Protein AF-0000000083447898 (afdb_homodimer)

Foldseek 3Di:
DPCVVVVVVVVLLVVLLVLLLCLLVVLLVLLLCCLPPQLVVLLVDPQLSSLVSVVVSVVVNCVSQQVSLQSNLVSLVVNLVPDDCVDLLNVLSPLLNPLSNVLVVLCVPVVVVLVVVSVVSNVVLVVVVVVPDPSVVVCPPDQGSSRSSNVNSVSSVVSSVSSVSSSVSSVVSVVVVVVVVVVVVVPD/DPVVVVVVPVVLLVVLLVLLLCLLVVLLVLLLCCLPPQLVVLLVDPQLSSLVSVVVSVVVNCVSQQVSLQSNLVSLVVNLVPDDCVDLLNVLSPLLNPLSNCLVVLCVPVVVVLVVVSVVSNVVSVVVVVPPDDSVVVCPPDQGSSRSSNVNSVSSVVSSVSSVSSSVSSVVSVVVVVVVVVVVVVPD

InterPro domains:
  IPR013901 Anthrone oxygenase [PF08592] (54-169)

pLDDT: mean 87.22, std 19.46, range [29.67, 98.75]

Radius of gyration: 24.17 Å; Cα contacts (8 Å, |Δi|>4): 499; chains: 2; bounding box: 46×80×59 Å

Secondary structure (DSSP, 8-state):
--TTTTSSHHHHHHHHHHHHHHHHHHHHHHHHHIIIIIHHHHTTS-HHHHHHHHHHHHHHHHHHHHHHHHHHHHHHHHHHHTS-TTSHHHHHHHHHHHHTTTHHHHIIIIIHHHHHHHHHHHHHHHHHHHS-S-TTGGGSSS--HHHHHHHHHHHHHHHHHHHHHHHHHHHHHHHHHHHHHHHHHTT-/--SSTTSSHHHHHHHHHHHHHHHHHHHHHHHHHIIIIIHHHHTTS-HHHHHHHHHHHHHHHHHHHHHHHHHHHHHHHHHHHTS-TTSHHHHHHHHHHHHTTTHHHHIIIIIHHHHHHHHHHHHHHHHHHHS-S-TTGGGSSS--HHHHHHHHHHHHHHHHHHHHHHHHHHHHHHHHHHHHHHHHHTT-

Solvent-accessible surface area (backbone atoms only — not comparable to full-atom values): 18480 Å² total; per-residue (Å²): 140,73,71,68,72,66,58,53,53,57,58,55,44,41,50,25,50,46,44,18,35,49,30,27,26,21,42,31,20,27,49,46,34,43,44,71,29,35,46,60,30,34,60,74,42,60,58,62,57,20,39,50,25,44,49,44,38,54,52,48,47,47,67,54,42,53,58,32,22,50,54,16,16,52,21,21,37,53,49,24,73,76,37,57,82,87,37,69,41,18,54,26,16,45,48,17,29,53,34,32,42,41,49,56,60,44,41,66,66,71,40,36,66,55,50,51,52,48,53,51,50,36,55,52,39,60,51,35,74,73,45,87,77,68,66,74,64,64,60,63,89,64,82,43,59,66,55,47,50,51,50,49,32,51,53,46,49,54,46,30,48,42,27,43,56,15,25,51,24,37,43,46,24,60,51,50,47,45,53,56,51,53,56,62,38,64,71,110,131,70,70,67,70,65,58,55,50,58,57,55,45,40,50,25,50,46,46,19,34,48,30,27,26,20,43,28,21,27,49,46,34,42,42,69,30,36,45,60,30,33,61,74,43,60,58,64,58,19,39,50,25,45,49,44,38,54,52,49,47,47,67,53,42,54,58,32,24,50,53,16,17,54,22,21,39,52,48,25,73,75,37,59,83,85,38,67,40,19,53,26,16,45,50,17,29,53,34,31,44,43,49,57,59,44,41,65,66,71,39,36,66,57,52,50,52,49,54,50,49,37,56,52,40,60,50,37,76,72,47,86,80,69,65,74,64,64,58,64,85,64,81,41,59,65,55,46,50,51,50,48,32,53,52,48,49,54,45,31,48,42,28,43,55,15,27,49,23,37,44,47,26,60,50,49,45,45,52,56,52,52,56,60,38,67,71,110

Organism: NCBI:txid156630

Nearest PDB structures (foldseek):
  2z0n-assembly1_A-2  TM=3.338E-01  e=4.640E+00  Homo sapiens
  4tql-assembly1_A  TM=2.934E-01  e=5.358E+00  synthetic construct
  2z0n-assembly1_A-2  TM=3.366E-01  e=3.546E+00  Homo sapiens
  3o1h-assembly1_A  TM=1.972E-01  e=7.257E+00  Vibrio parahaemolyticus

Sequence (376 aa):
MDNLLTQKTPTALAIAQAVGITGSVFLLGSNVCLSVVGIPAAMQAPAPLAVKQWHTIFTRGGAIARPLAIVSALATGYLAYNQDPKSTPFRLNALATILLPSIVPFTLLAMAPTNDKLLGKKDELATASLSNKNVEAFAAEGETVHELMDKWASLNMARAMLVAVGAVCTVASAVVGRRELVKFGGRWMDNLLTQKTPTALAIAQAVGITGSVFLLGSNVCLSVVGIPAAMQAPAPLAVKQWHTIFTRGGAIARPLAIVSALATGYLAYNQDPKSTPFRLNALATILLPSIVPFTLLAMAPTNDKLLGKKDELATASLSNKNVEAFAAEGETVHELMDKWASLNMARAMLVAVGAVCTVASAVVGRRELVKFGGRW

Structure (mmCIF, N/CA/C/O backbone):
data_AF-0000000083447898-model_v1
#
loop_
_entity.id
_entity.type
_entity.pdbx_description
1 polymer 'DUF1772-domain-containing protein'
#
loop_
_atom_site.group_PDB
_atom_site.id
_atom_site.type_symbol
_atom_site.label_atom_id
_atom_site.label_alt_id
_atom_site.label_comp_id
_atom_site.label_asym_id
_atom_site.label_entity_id
_atom_site.label_seq_id
_atom_site.pdbx_PDB_ins_code
_atom_site.Cartn_x
_atom_site.Cartn_y
_atom_site.Cartn_z
_atom_site.occupancy
_atom_site.B_iso_or_equiv
_atom_site.auth_seq_id
_atom_site.auth_comp_id
_atom_site.auth_asym_id
_atom_site.auth_atom_id
_atom_site.pdbx_PDB_model_num
ATOM 1 N N . MET A 1 1 ? -6.109 -27.922 -37.875 1 30.48 1 MET A N 1
ATOM 2 C CA . MET A 1 1 ? -5.879 -26.484 -37.781 1 30.48 1 MET A CA 1
ATOM 3 C C . MET A 1 1 ? -6.434 -25.922 -36.5 1 30.48 1 MET A C 1
ATOM 5 O O . MET A 1 1 ? -6.586 -24.703 -36.344 1 30.48 1 MET A O 1
ATOM 9 N N . ASP A 1 2 ? -7.246 -26.844 -35.844 1 30.8 2 ASP A N 1
ATOM 10 C CA . ASP A 1 2 ? -8.117 -26.578 -34.688 1 30.8 2 ASP A CA 1
ATOM 11 C C . ASP A 1 2 ? -7.359 -25.828 -33.594 1 30.8 2 ASP A C 1
ATOM 13 O O . ASP A 1 2 ? -7.766 -24.75 -33.188 1 30.8 2 ASP A O 1
ATOM 17 N N . ASN A 1 3 ? -6.801 -26.562 -32.562 1 30.47 3 ASN A N 1
ATOM 18 C CA . ASN A 1 3 ? -6.809 -26.484 -31.094 1 30.47 3 ASN A CA 1
ATOM 19 C C . ASN A 1 3 ? -5.707 -25.562 -30.578 1 30.47 3 ASN A C 1
ATOM 21 O O . ASN A 1 3 ? -5.246 -25.703 -29.453 1 30.47 3 ASN A O 1
ATOM 25 N N . LEU A 1 4 ? -4.797 -25.047 -31.312 1 31.91 4 LEU A N 1
ATOM 26 C CA . LEU A 1 4 ? -3.688 -24.125 -31.125 1 31.91 4 LEU A CA 1
ATOM 27 C C . LEU A 1 4 ? -4.172 -22.797 -30.531 1 31.91 4 LEU A C 1
ATOM 29 O O . LEU A 1 4 ? -3.453 -22.156 -29.766 1 31.91 4 LEU A O 1
ATOM 33 N N . LEU A 1 5 ? -5.148 -22.156 -30.969 1 35.31 5 LEU A N 1
ATOM 34 C CA . LEU A 1 5 ? -5.957 -21.016 -30.531 1 35.31 5 LEU A CA 1
ATOM 35 C C . LEU A 1 5 ? -6.484 -21.234 -29.125 1 35.31 5 LEU A C 1
ATOM 37 O O . LEU A 1 5 ? -6.934 -20.281 -28.469 1 35.31 5 LEU A O 1
ATOM 41 N N . THR A 1 6 ? -6.883 -22.312 -28.688 1 37.62 6 THR A N 1
ATOM 42 C CA . THR A 1 6 ? -7.227 -22.906 -27.406 1 37.62 6 THR A CA 1
ATOM 43 C C . THR A 1 6 ? -6.055 -22.812 -26.422 1 37.62 6 THR A C 1
ATOM 45 O O . THR A 1 6 ? -6.195 -23.109 -25.25 1 37.62 6 THR A O 1
ATOM 48 N N . GLN A 1 7 ? -4.855 -22.969 -26.906 1 40.28 7 GLN A N 1
ATOM 49 C CA . GLN A 1 7 ? -3.633 -22.891 -26.109 1 40.28 7 GLN A CA 1
ATOM 50 C C . GLN A 1 7 ? -3.4 -21.484 -25.578 1 40.28 7 GLN A C 1
ATOM 52 O O . GLN A 1 7 ? -2.326 -21.172 -25.062 1 40.28 7 GLN A O 1
ATOM 57 N N . LYS A 1 8 ? -3.816 -20.422 -26.328 1 46.53 8 LYS A N 1
ATOM 58 C CA . LYS A 1 8 ? -4.016 -18.984 -26.141 1 46.53 8 LYS A CA 1
ATOM 59 C C . LYS A 1 8 ? -4.363 -18.656 -24.688 1 46.53 8 LYS A C 1
ATOM 61 O O . LYS A 1 8 ? -4.008 -17.594 -24.188 1 46.53 8 LYS A O 1
ATOM 66 N N . THR A 1 9 ? -5.027 -19.625 -23.984 1 56.41 9 THR A N 1
ATOM 67 C CA . THR A 1 9 ? -5.699 -19.719 -22.688 1 56.41 9 THR A CA 1
ATOM 68 C C . THR A 1 9 ? -4.695 -19.609 -21.547 1 56.41 9 THR A C 1
ATOM 70 O O . THR A 1 9 ? -4.918 -18.875 -20.594 1 56.41 9 THR A O 1
ATOM 73 N N . PRO A 1 10 ? -3.463 -20.125 -22.031 1 76.19 10 PRO A N 1
ATOM 74 C CA . PRO A 1 10 ? -2.564 -20.188 -20.875 1 76.19 10 PRO A CA 1
ATOM 75 C C . PRO A 1 10 ? -1.91 -18.844 -20.562 1 76.19 10 PRO A C 1
ATOM 77 O O . PRO A 1 10 ? -1.78 -18.469 -19.391 1 76.19 10 PRO A O 1
ATOM 80 N N . THR A 1 11 ? -1.714 -18.078 -21.766 1 83.62 11 THR A N 1
ATOM 81 C CA . THR A 1 11 ? -1.052 -16.797 -21.531 1 83.62 11 THR A CA 1
ATOM 82 C C . THR A 1 11 ? -2.025 -15.781 -20.953 1 83.62 11 THR A C 1
ATOM 84 O O . THR A 1 11 ? -1.67 -15.023 -20.047 1 83.62 11 THR A O 1
ATOM 87 N N . ALA A 1 12 ? -3.232 -15.727 -21.516 1 89.94 12 ALA A N 1
ATOM 88 C CA . ALA A 1 12 ? -4.246 -14.812 -21 1 89.94 12 ALA A CA 1
ATOM 89 C C . ALA A 1 12 ? -4.562 -15.109 -19.547 1 89.94 12 ALA A C 1
ATOM 91 O O . ALA A 1 12 ? -4.781 -14.195 -18.75 1 89.94 12 ALA A O 1
ATOM 92 N N . LEU A 1 13 ? -4.602 -16.312 -19.234 1 91.5 13 LEU A N 1
ATOM 93 C CA . LEU A 1 13 ? -4.871 -16.703 -17.859 1 91.5 13 LEU A CA 1
ATOM 94 C C . LEU A 1 13 ? -3.717 -16.312 -16.938 1 91.5 13 LEU A C 1
ATOM 96 O O . LEU A 1 13 ? -3.936 -15.875 -15.812 1 91.5 13 LEU A O 1
ATOM 100 N N . ALA A 1 14 ? -2.547 -16.469 -17.516 1 90.81 14 ALA A N 1
ATOM 101 C CA . ALA A 1 14 ? -1.365 -16.094 -16.75 1 90.81 14 ALA A CA 1
ATOM 102 C C . ALA A 1 14 ? -1.344 -14.586 -16.5 1 90.81 14 ALA A C 1
ATOM 104 O O . ALA A 1 14 ? -0.998 -14.141 -15.398 1 90.81 14 ALA A O 1
ATOM 105 N N . ILE A 1 15 ? -1.713 -13.875 -17.484 1 94.12 15 ILE A N 1
ATOM 106 C CA . ILE A 1 15 ? -1.759 -12.422 -17.375 1 94.12 15 ILE A CA 1
ATOM 107 C C . ILE A 1 15 ? -2.844 -12.023 -16.375 1 94.12 15 ILE A C 1
ATOM 109 O O . ILE A 1 15 ? -2.617 -11.172 -15.508 1 94.12 15 ILE A O 1
ATOM 113 N N . ALA A 1 16 ? -3.988 -12.633 -16.469 1 96 16 ALA A N 1
ATOM 114 C CA . ALA A 1 16 ? -5.078 -12.344 -15.539 1 96 16 ALA A CA 1
ATOM 115 C C . ALA A 1 16 ? -4.672 -12.664 -14.102 1 96 16 ALA A C 1
ATOM 117 O O . ALA A 1 16 ? -5.004 -11.922 -13.18 1 96 16 ALA A O 1
ATOM 118 N N . GLN A 1 17 ? -3.99 -13.719 -13.93 1 95.12 17 GLN A N 1
ATOM 119 C CA . GLN A 1 17 ? -3.531 -14.109 -12.602 1 95.12 17 GLN A CA 1
ATOM 120 C C . GLN A 1 17 ? -2.553 -13.078 -12.039 1 95.12 17 GLN A C 1
ATOM 122 O O . GLN A 1 17 ? -2.674 -12.664 -10.883 1 95.12 17 GLN A O 1
ATOM 127 N N . ALA A 1 18 ? -1.629 -12.672 -12.875 1 96.19 18 ALA A N 1
ATOM 128 C CA . ALA A 1 18 ? -0.652 -11.664 -12.461 1 96.19 18 ALA A CA 1
ATOM 129 C C . ALA A 1 18 ? -1.336 -10.352 -12.109 1 96.19 18 ALA A C 1
ATOM 131 O O . ALA A 1 18 ? -1.015 -9.727 -11.094 1 96.19 18 ALA A O 1
ATOM 132 N N . VAL A 1 19 ? -2.262 -9.969 -12.883 1 97.75 19 VAL A N 1
ATOM 133 C CA . VAL A 1 19 ? -2.986 -8.711 -12.688 1 97.75 19 VAL A CA 1
ATOM 134 C C . VAL A 1 19 ? -3.826 -8.797 -11.414 1 97.75 19 VAL A C 1
ATOM 136 O O . VAL A 1 19 ? -3.836 -7.871 -10.609 1 97.75 19 VAL A O 1
ATOM 139 N N . GLY A 1 20 ? -4.539 -9.914 -11.25 1 98.19 20 GLY A N 1
ATOM 140 C CA . GLY A 1 20 ? -5.363 -10.094 -10.062 1 98.19 20 GLY A CA 1
ATOM 141 C C . GLY A 1 20 ? -4.57 -10.07 -8.773 1 98.19 20 GLY A C 1
ATOM 142 O O . GLY A 1 20 ? -4.953 -9.391 -7.816 1 98.19 20 GLY A O 1
ATOM 143 N N . ILE A 1 21 ? -3.465 -10.734 -8.781 1 97.81 21 ILE A N 1
ATOM 144 C CA . ILE A 1 21 ? -2.613 -10.82 -7.602 1 97.81 21 ILE A CA 1
ATOM 145 C C . ILE A 1 21 ? -1.999 -9.445 -7.316 1 97.81 21 ILE A C 1
ATOM 147 O O . ILE A 1 21 ? -2.141 -8.914 -6.211 1 97.81 21 ILE A O 1
ATOM 151 N N . THR A 1 22 ? -1.36 -8.859 -8.328 1 98.5 22 THR A N 1
ATOM 152 C CA . THR A 1 22 ? -0.64 -7.605 -8.133 1 98.5 22 THR A CA 1
ATOM 153 C C . THR A 1 22 ? -1.602 -6.48 -7.758 1 98.5 22 THR A C 1
ATOM 155 O O . THR A 1 22 ? -1.335 -5.711 -6.832 1 98.5 22 THR A O 1
ATOM 158 N N . GLY A 1 23 ? -2.689 -6.426 -8.469 1 98.5 23 GLY A N 1
ATOM 159 C CA . GLY A 1 23 ? -3.652 -5.371 -8.195 1 98.5 23 GLY A CA 1
ATOM 160 C C . GLY A 1 23 ? -4.246 -5.449 -6.801 1 98.5 23 GLY A C 1
ATOM 161 O O . GLY A 1 23 ? -4.367 -4.434 -6.113 1 98.5 23 GLY A O 1
ATOM 162 N N . SER A 1 24 ? -4.629 -6.602 -6.395 1 98.62 24 SER A N 1
ATOM 163 C CA . SER A 1 24 ? -5.305 -6.773 -5.113 1 98.62 24 SER A CA 1
ATOM 164 C C . SER A 1 24 ? -4.348 -6.555 -3.945 1 98.62 24 SER A C 1
ATOM 166 O O . SER A 1 24 ? -4.695 -5.891 -2.967 1 98.62 24 SER A O 1
ATOM 168 N N . VAL A 1 25 ? -3.145 -7.078 -4.02 1 98.75 25 VAL A N 1
ATOM 169 C CA . VAL A 1 25 ? -2.205 -6.957 -2.912 1 98.75 25 VAL A CA 1
ATOM 170 C C . VAL A 1 25 ? -1.673 -5.527 -2.84 1 98.75 25 VAL A C 1
ATOM 172 O O . VAL A 1 25 ? -1.452 -4.992 -1.75 1 98.75 25 VAL A O 1
ATOM 175 N N . PHE A 1 26 ? -1.452 -4.918 -4.012 1 98.75 26 PHE A N 1
ATOM 176 C CA . PHE A 1 26 ? -1.098 -3.502 -4.035 1 98.75 26 PHE A CA 1
ATOM 177 C C . PHE A 1 26 ? -2.174 -2.662 -3.359 1 98.75 26 PHE A C 1
ATOM 179 O O . PHE A 1 26 ? -1.864 -1.774 -2.562 1 98.75 26 PHE A O 1
ATOM 186 N N . LEU A 1 27 ? -3.395 -2.938 -3.727 1 98.69 27 LEU A N 1
ATOM 187 C CA . LEU A 1 27 ? -4.531 -2.248 -3.123 1 98.69 27 LEU A CA 1
ATOM 188 C C . LEU A 1 27 ? -4.527 -2.414 -1.608 1 98.69 27 LEU A C 1
ATOM 190 O O . LEU A 1 27 ? -4.766 -1.454 -0.874 1 98.69 27 LEU A O 1
ATOM 194 N N . LEU A 1 28 ? -4.293 -3.561 -1.15 1 98.56 28 LEU A N 1
ATOM 195 C CA . LEU A 1 28 ? -4.242 -3.834 0.281 1 98.56 28 LEU A CA 1
ATOM 196 C C . LEU A 1 28 ? -3.156 -3.004 0.956 1 98.56 28 LEU A C 1
ATOM 198 O O . LEU A 1 28 ? -3.408 -2.35 1.969 1 98.56 28 LEU A O 1
ATOM 202 N N . GLY A 1 29 ? -1.932 -3.037 0.418 1 98.38 29 GLY A N 1
ATOM 203 C CA . GLY A 1 29 ? -0.83 -2.285 0.997 1 98.38 29 GLY A CA 1
ATOM 204 C C . GLY A 1 29 ? -1.089 -0.792 1.048 1 98.38 29 GLY A C 1
ATOM 205 O O . GLY A 1 29 ? -0.79 -0.138 2.049 1 98.38 29 GLY A O 1
ATOM 206 N N . SER A 1 30 ? -1.604 -0.282 -0.048 1 98.12 30 SER A N 1
ATOM 207 C CA . SER A 1 30 ? -1.901 1.145 -0.117 1 98.12 30 SER A CA 1
ATOM 208 C C . SER A 1 30 ? -2.99 1.531 0.879 1 98.12 30 SER A C 1
ATOM 210 O O . SER A 1 30 ? -2.889 2.562 1.547 1 98.12 30 SER A O 1
ATOM 212 N N . ASN A 1 31 ? -4.039 0.693 0.953 1 98 31 ASN A N 1
ATOM 213 C CA . ASN A 1 31 ? -5.16 1.001 1.835 1 98 31 ASN A CA 1
ATOM 214 C C . ASN A 1 31 ? -4.746 0.963 3.303 1 98 31 ASN A C 1
ATOM 216 O O . ASN A 1 31 ? -5.148 1.822 4.09 1 98 31 ASN A O 1
ATOM 220 N N . VAL A 1 32 ? -4.008 0.026 3.697 1 98.25 32 VAL A N 1
ATOM 221 C CA . VAL A 1 32 ? -3.51 -0.075 5.066 1 98.25 32 VAL A CA 1
ATOM 222 C C . VAL A 1 32 ? -2.637 1.134 5.387 1 98.25 32 VAL A C 1
ATOM 224 O O . VAL A 1 32 ? -2.711 1.687 6.488 1 98.25 32 VAL A O 1
ATOM 227 N N . CYS A 1 33 ? -1.836 1.546 4.43 1 98.38 33 CYS A N 1
ATOM 228 C CA . CYS A 1 33 ? -0.926 2.674 4.598 1 98.38 33 CYS A CA 1
ATOM 229 C C . CYS A 1 33 ? -1.695 3.951 4.914 1 98.38 33 CYS A C 1
ATOM 231 O O . CYS A 1 33 ? -1.228 4.785 5.688 1 98.38 33 CYS A O 1
ATOM 233 N N . LEU A 1 34 ? -2.857 4.152 4.348 1 98.5 34 LEU A N 1
ATOM 234 C CA . LEU A 1 34 ? -3.67 5.332 4.625 1 98.5 34 LEU A CA 1
ATOM 235 C C . LEU A 1 34 ? -3.971 5.441 6.117 1 98.5 34 LEU A C 1
ATOM 237 O O . LEU A 1 34 ? -3.82 6.516 6.707 1 98.5 34 LEU A O 1
ATOM 241 N N . SER A 1 35 ? -4.363 4.316 6.715 1 98.62 35 SER A N 1
ATOM 242 C CA . SER A 1 35 ? -4.812 4.316 8.102 1 98.62 35 SER A CA 1
ATOM 243 C C . SER A 1 35 ? -3.631 4.305 9.07 1 98.62 35 SER A C 1
ATOM 245 O O . SER A 1 35 ? -3.688 4.914 10.141 1 98.62 35 SER A O 1
ATOM 247 N N . VAL A 1 36 ? -2.561 3.68 8.695 1 98.25 36 VAL A N 1
ATOM 248 C CA . VAL A 1 36 ? -1.505 3.426 9.672 1 98.25 36 VAL A CA 1
ATOM 249 C C . VAL A 1 36 ? -0.431 4.504 9.562 1 98.25 36 VAL A C 1
ATOM 251 O O . VAL A 1 36 ? 0.354 4.707 10.492 1 98.25 36 VAL A O 1
ATOM 254 N N . VAL A 1 37 ? -0.341 5.18 8.445 1 98.5 37 VAL A N 1
ATOM 255 C CA . VAL A 1 37 ? 0.683 6.199 8.258 1 98.5 37 VAL A CA 1
ATOM 256 C C . VAL A 1 37 ? 0.023 7.543 7.941 1 98.5 37 VAL A C 1
ATOM 258 O O . VAL A 1 37 ? 0.256 8.531 8.633 1 98.5 37 VAL A O 1
ATOM 261 N N . GLY A 1 38 ? -0.864 7.555 6.977 1 98.56 38 GLY A N 1
ATOM 262 C CA . GLY A 1 38 ? -1.457 8.797 6.496 1 98.56 38 GLY A CA 1
ATOM 263 C C . GLY A 1 38 ? -2.232 9.539 7.566 1 98.56 38 GLY A C 1
ATOM 264 O O . GLY A 1 38 ? -1.953 10.703 7.848 1 98.56 38 GLY A O 1
ATOM 265 N N . ILE A 1 39 ? -3.168 8.836 8.188 1 98.75 39 ILE A N 1
ATOM 266 C CA . ILE A 1 39 ? -4.074 9.484 9.133 1 98.75 39 ILE A CA 1
ATOM 267 C C . ILE A 1 39 ? -3.299 9.914 10.375 1 98.75 39 ILE A C 1
ATOM 269 O O . ILE A 1 39 ? -3.424 11.055 10.828 1 98.75 39 ILE A O 1
ATOM 273 N N . PRO A 1 40 ? -2.438 9.086 10.938 1 98.44 40 PRO A N 1
ATOM 274 C CA . PRO A 1 40 ? -1.659 9.539 12.094 1 98.44 40 PRO A CA 1
ATOM 275 C C . PRO A 1 40 ? -0.812 10.766 11.781 1 98.44 40 PRO A C 1
ATOM 277 O O . PRO A 1 40 ? -0.65 11.641 12.641 1 98.44 40 PRO A O 1
ATOM 280 N N . ALA A 1 41 ? -0.258 10.883 10.656 1 98.62 41 ALA A N 1
ATOM 281 C CA . ALA A 1 41 ? 0.5 12.078 10.281 1 98.62 41 ALA A CA 1
ATOM 282 C C . ALA A 1 41 ? -0.404 13.305 10.219 1 98.62 41 ALA A C 1
ATOM 284 O O . ALA A 1 41 ? -0.07 14.359 10.766 1 98.62 41 ALA A O 1
ATOM 285 N N . ALA A 1 42 ? -1.557 13.172 9.641 1 98.5 42 ALA A N 1
ATOM 286 C CA . ALA A 1 42 ? -2.49 14.281 9.469 1 98.5 42 ALA A CA 1
ATOM 287 C C . ALA A 1 42 ? -3.074 14.711 10.812 1 98.5 42 ALA A C 1
ATOM 289 O O . ALA A 1 42 ? -3.391 15.891 11.008 1 98.5 42 ALA A O 1
ATOM 290 N N . MET A 1 43 ? -3.164 13.828 11.758 1 97.62 43 MET A N 1
ATOM 291 C CA . MET A 1 43 ? -3.799 14.078 13.047 1 97.62 43 MET A CA 1
ATOM 292 C C . MET A 1 43 ? -2.93 14.984 13.914 1 97.62 43 MET A C 1
ATOM 294 O O . MET A 1 43 ? -3.393 15.516 14.922 1 97.62 43 MET A O 1
ATOM 298 N N . GLN A 1 44 ? -1.729 15.188 13.516 1 97.81 44 GLN A N 1
ATOM 299 C CA . GLN A 1 44 ? -0.847 16.094 14.242 1 97.81 44 GLN A CA 1
ATOM 300 C C . GLN A 1 44 ? -1.224 17.547 13.984 1 97.81 44 GLN A C 1
ATOM 302 O O . GLN A 1 44 ? -0.775 18.453 14.703 1 97.81 44 GLN A O 1
ATOM 307 N N . ALA A 1 45 ? -2.021 17.812 12.992 1 97 45 ALA A N 1
ATOM 308 C CA . ALA A 1 45 ? -2.439 19.156 12.633 1 97 45 ALA A CA 1
ATOM 309 C C . ALA A 1 45 ? -3.664 19.594 13.43 1 97 45 ALA A C 1
ATOM 311 O O . ALA A 1 45 ? -4.453 18.75 13.875 1 97 45 ALA A O 1
ATOM 312 N N . PRO A 1 46 ? -3.791 20.906 13.648 1 96.12 46 PRO A N 1
ATOM 313 C CA . PRO A 1 46 ? -5.059 21.375 14.203 1 96.12 46 PRO A CA 1
ATOM 314 C C . PRO A 1 46 ? -6.25 21.078 13.289 1 96.12 46 PRO A C 1
ATOM 316 O O . PRO A 1 46 ? -6.07 20.812 12.102 1 96.12 46 PRO A O 1
ATOM 319 N N . ALA A 1 47 ? -7.371 21.172 13.758 1 95.38 47 ALA A N 1
ATOM 320 C CA . ALA A 1 47 ? -8.609 20.656 13.172 1 95.38 47 ALA A CA 1
ATOM 321 C C . ALA A 1 47 ? -8.812 21.188 11.758 1 95.38 47 ALA A C 1
ATOM 323 O O . ALA A 1 47 ? -9.102 20.422 10.836 1 95.38 47 ALA A O 1
ATOM 324 N N . PRO A 1 48 ? -8.641 22.516 11.547 1 96.06 48 PRO A N 1
ATOM 325 C CA . PRO A 1 48 ? -8.914 23.016 10.203 1 96.06 48 PRO A CA 1
ATOM 326 C C . PRO A 1 48 ? -7.98 22.422 9.148 1 96.06 48 PRO A C 1
ATOM 328 O O . PRO A 1 48 ? -8.422 22.078 8.055 1 96.06 48 PRO A O 1
ATOM 331 N N . LEU A 1 49 ? -6.754 22.297 9.523 1 96.56 49 LEU A N 1
ATOM 332 C CA . LEU A 1 49 ? -5.793 21.734 8.578 1 96.56 49 LEU A CA 1
ATOM 333 C C . LEU A 1 49 ? -5.918 20.219 8.508 1 96.56 49 LEU A C 1
ATOM 335 O O . LEU A 1 49 ? -5.77 19.625 7.441 1 96.56 49 LEU A O 1
ATOM 339 N N . ALA A 1 50 ? -6.16 19.578 9.633 1 97.81 50 ALA A N 1
ATOM 340 C CA . ALA A 1 50 ? -6.277 18.125 9.688 1 97.81 50 ALA A CA 1
ATOM 341 C C . ALA A 1 50 ? -7.371 17.625 8.75 1 97.81 50 ALA A C 1
ATOM 343 O O . ALA A 1 50 ? -7.184 16.625 8.039 1 97.81 50 ALA A O 1
ATOM 344 N N . VAL A 1 51 ? -8.469 18.281 8.758 1 97.81 51 VAL A N 1
ATOM 345 C CA . VAL A 1 51 ? -9.586 17.812 7.945 1 97.81 51 VAL A CA 1
ATOM 346 C C . VAL A 1 51 ? -9.281 18.047 6.469 1 97.81 51 VAL A C 1
ATOM 348 O O . VAL A 1 51 ? -9.688 17.25 5.613 1 97.81 51 VAL A O 1
ATOM 351 N N . LYS A 1 52 ? -8.586 19.062 6.137 1 97.81 52 LYS A N 1
ATOM 352 C CA . LYS A 1 52 ? -8.133 19.266 4.766 1 97.81 52 LYS A CA 1
ATOM 353 C C . LYS A 1 52 ? -7.188 18.156 4.32 1 97.81 52 LYS A C 1
ATOM 355 O O . LYS A 1 52 ? -7.277 17.672 3.193 1 97.81 52 LYS A O 1
ATOM 360 N N . GLN A 1 53 ? -6.289 17.859 5.164 1 98.56 53 GLN A N 1
ATOM 361 C CA . GLN A 1 53 ? -5.352 16.781 4.859 1 98.56 53 GLN A CA 1
ATOM 362 C C . GLN A 1 53 ? -6.07 15.438 4.734 1 98.56 53 GLN A C 1
ATOM 364 O O . GLN A 1 53 ? -5.742 14.633 3.863 1 98.56 53 GLN A O 1
ATOM 369 N N . TRP A 1 54 ? -7.023 15.203 5.609 1 98.62 54 TRP A N 1
ATOM 370 C CA . TRP A 1 54 ? -7.848 14.008 5.461 1 98.62 54 TRP A CA 1
ATOM 371 C C . TRP A 1 54 ? -8.508 13.969 4.086 1 98.62 54 TRP A C 1
ATOM 373 O O . TRP A 1 54 ? -8.547 12.922 3.438 1 98.62 54 TRP A O 1
ATOM 383 N N . HIS A 1 55 ? -9.078 15.055 3.713 1 98.44 55 HIS A N 1
ATOM 384 C CA . HIS A 1 55 ? -9.758 15.117 2.424 1 98.44 55 HIS A CA 1
ATOM 385 C C . HIS A 1 55 ? -8.812 14.734 1.286 1 98.44 55 HIS A C 1
ATOM 387 O O . HIS A 1 55 ? -9.211 14.047 0.346 1 98.44 55 HIS A O 1
ATOM 393 N N . THR A 1 56 ? -7.586 15.172 1.346 1 98.56 56 THR A N 1
ATOM 394 C CA . THR A 1 56 ? -6.574 14.805 0.361 1 98.56 56 THR A CA 1
ATOM 395 C C . THR A 1 56 ? -6.301 13.305 0.407 1 98.56 56 THR A C 1
ATOM 397 O O . THR A 1 56 ? -6.23 12.648 -0.635 1 98.56 56 THR A O 1
ATOM 400 N N . ILE A 1 57 ? -6.148 12.766 1.581 1 98.69 57 ILE A N 1
ATOM 401 C CA . ILE A 1 57 ? -5.922 11.336 1.769 1 98.69 57 ILE A CA 1
ATOM 402 C C . ILE A 1 57 ? -7.098 10.547 1.193 1 98.69 57 ILE A C 1
ATOM 404 O O . ILE A 1 57 ? -6.902 9.586 0.449 1 98.69 57 ILE A O 1
ATOM 408 N N . PHE A 1 58 ? -8.289 11.031 1.563 1 98.25 58 PHE A N 1
ATOM 409 C CA . PHE A 1 58 ? -9.531 10.398 1.132 1 98.25 58 PHE A CA 1
ATOM 410 C C . PHE A 1 58 ? -9.656 10.43 -0.387 1 98.25 58 PHE A C 1
ATOM 412 O O . PHE A 1 58 ? -9.93 9.398 -1.011 1 98.25 58 PHE A O 1
ATOM 419 N N . THR A 1 59 ? -9.422 11.516 -1.049 1 97.75 59 THR A N 1
ATOM 420 C CA . THR A 1 59 ? -9.641 11.695 -2.479 1 97.75 59 THR A CA 1
ATOM 421 C C . THR A 1 59 ? -8.555 10.992 -3.287 1 97.75 59 THR A C 1
ATOM 423 O O . THR A 1 59 ? -8.852 10.273 -4.242 1 97.75 59 THR A O 1
ATOM 426 N N . ARG A 1 60 ? -7.336 11.133 -2.965 1 97.62 60 ARG A N 1
ATOM 427 C CA . ARG A 1 60 ? -6.254 10.477 -3.689 1 97.62 60 ARG A CA 1
ATOM 428 C C . ARG A 1 60 ? -6.277 8.969 -3.463 1 97.62 60 ARG A C 1
ATOM 430 O O . ARG A 1 60 ? -6.062 8.188 -4.395 1 97.62 60 ARG A O 1
ATOM 437 N N . GLY A 1 61 ? -6.5 8.602 -2.146 1 97 61 GLY A N 1
ATOM 438 C CA . GLY A 1 61 ? -6.633 7.18 -1.863 1 97 61 GLY A CA 1
ATOM 439 C C . GLY A 1 61 ? -7.727 6.508 -2.674 1 97 61 GLY A C 1
ATOM 440 O O . GLY A 1 61 ? -7.523 5.418 -3.217 1 97 61 GLY A O 1
ATOM 441 N N . GLY A 1 62 ? -8.875 7.16 -2.773 1 96.38 62 GLY A N 1
ATOM 442 C CA . GLY A 1 62 ? -9.984 6.629 -3.551 1 96.38 62 GLY A CA 1
ATOM 443 C C . GLY A 1 62 ? -9.68 6.539 -5.035 1 96.38 62 GLY A C 1
ATOM 444 O O . GLY A 1 62 ? -10.102 5.594 -5.703 1 96.38 62 GLY A O 1
ATOM 445 N N . ALA A 1 63 ? -8.977 7.504 -5.578 1 96.12 63 ALA A N 1
ATOM 446 C CA . ALA A 1 63 ? -8.641 7.543 -6.996 1 96.12 63 ALA A CA 1
ATOM 447 C C . ALA A 1 63 ? -7.73 6.375 -7.375 1 96.12 63 ALA A C 1
ATOM 449 O O . ALA A 1 63 ? -7.73 5.93 -8.523 1 96.12 63 ALA A O 1
ATOM 450 N N . ILE A 1 64 ? -6.98 5.906 -6.449 1 95.88 64 ILE A N 1
ATOM 451 C CA . ILE A 1 64 ? -6.086 4.777 -6.676 1 95.88 64 ILE A CA 1
ATOM 452 C C . ILE A 1 64 ? -6.832 3.469 -6.422 1 95.88 64 ILE A C 1
ATOM 454 O O . ILE A 1 64 ? -6.762 2.541 -7.23 1 95.88 64 ILE A O 1
ATOM 458 N N . ALA A 1 65 ? -7.582 3.441 -5.352 1 97.19 65 ALA A N 1
ATOM 459 C CA . ALA A 1 65 ? -8.18 2.203 -4.855 1 97.19 65 ALA A CA 1
ATOM 460 C C . ALA A 1 65 ? -9.281 1.715 -5.785 1 97.19 65 ALA A C 1
ATOM 462 O O . ALA A 1 65 ? -9.359 0.524 -6.098 1 97.19 65 ALA A O 1
ATOM 463 N N . ARG A 1 66 ? -10.188 2.604 -6.262 1 96.25 66 ARG A N 1
ATOM 464 C CA . ARG A 1 66 ? -11.367 2.207 -7.02 1 96.25 66 ARG A CA 1
ATOM 465 C C . ARG A 1 66 ? -10.977 1.516 -8.32 1 96.25 66 ARG A C 1
ATOM 467 O O . ARG A 1 66 ? -11.43 0.402 -8.594 1 96.25 66 ARG A O 1
ATOM 474 N N . PRO A 1 67 ? -10.117 2.092 -9.156 1 97.31 67 PRO A N 1
ATOM 475 C CA . PRO A 1 67 ? -9.75 1.384 -10.383 1 97.31 67 PRO A CA 1
ATOM 476 C C . PRO A 1 67 ? -9.039 0.059 -10.109 1 97.31 67 PRO A C 1
ATOM 478 O O . PRO A 1 67 ? -9.242 -0.914 -10.844 1 97.31 67 PRO A O 1
ATOM 481 N N . LEU A 1 68 ? -8.188 -0.019 -9.094 1 97.81 68 LEU A N 1
ATOM 482 C CA . LEU A 1 68 ? -7.473 -1.256 -8.781 1 97.81 68 LEU A CA 1
ATOM 483 C C . LEU A 1 68 ? -8.445 -2.354 -8.367 1 97.81 68 LEU A C 1
ATOM 485 O O . LEU A 1 68 ? -8.258 -3.521 -8.719 1 97.81 68 LEU A O 1
ATOM 489 N N . ALA A 1 69 ? -9.414 -1.958 -7.566 1 97.88 69 ALA A N 1
ATOM 490 C CA . ALA A 1 69 ? -10.422 -2.928 -7.156 1 97.88 69 ALA A CA 1
ATOM 491 C C . ALA A 1 69 ? -11.148 -3.508 -8.367 1 97.88 69 ALA A C 1
ATOM 493 O O . ALA A 1 69 ? -11.328 -4.727 -8.461 1 97.88 69 ALA A O 1
ATOM 494 N N . ILE A 1 70 ? -11.547 -2.66 -9.297 1 97.62 70 ILE A N 1
ATOM 495 C CA . ILE A 1 70 ? -12.305 -3.074 -10.469 1 97.62 70 ILE A CA 1
ATOM 496 C C . ILE A 1 70 ? -11.43 -3.939 -11.375 1 97.62 70 ILE A C 1
ATOM 498 O O . ILE A 1 70 ? -11.852 -5.004 -11.828 1 97.62 70 ILE A O 1
ATOM 502 N N . VAL A 1 71 ? -10.211 -3.502 -11.664 1 98.06 71 VAL A N 1
ATOM 503 C CA . VAL A 1 71 ? -9.305 -4.23 -12.539 1 98.06 71 VAL A CA 1
ATOM 504 C C . VAL A 1 71 ? -9.016 -5.613 -11.953 1 98.06 71 VAL A C 1
ATOM 506 O O . VAL A 1 71 ? -8.984 -6.609 -12.68 1 98.06 71 VAL A O 1
ATOM 509 N N . SER A 1 72 ? -8.766 -5.699 -10.633 1 98.5 72 SER A N 1
ATOM 510 C CA . SER A 1 72 ? -8.492 -6.98 -9.984 1 98.5 72 SER A CA 1
ATOM 511 C C . SER A 1 72 ? -9.711 -7.895 -10.031 1 98.5 72 SER A C 1
ATOM 513 O O . SER A 1 72 ? -9.578 -9.102 -10.234 1 98.5 72 SER A O 1
ATOM 515 N N . ALA A 1 73 ? -10.859 -7.309 -9.828 1 98.44 73 ALA A N 1
ATOM 516 C CA . ALA A 1 73 ? -12.094 -8.094 -9.891 1 98.44 73 ALA A CA 1
ATOM 517 C C . ALA A 1 73 ? -12.312 -8.664 -11.281 1 98.44 73 ALA A C 1
ATOM 519 O O . ALA A 1 73 ? -12.719 -9.82 -11.43 1 98.44 73 ALA A O 1
ATOM 520 N N . LEU A 1 74 ? -12.102 -7.879 -12.32 1 98.44 74 LEU A N 1
ATOM 521 C CA . LEU A 1 74 ? -12.242 -8.352 -13.695 1 98.44 74 LEU A CA 1
ATOM 522 C C . LEU A 1 74 ? -11.258 -9.484 -13.984 1 98.44 74 LEU A C 1
ATOM 524 O O . LEU A 1 74 ? -11.602 -10.461 -14.648 1 98.44 74 LEU A O 1
ATOM 528 N N . ALA A 1 75 ? -10.047 -9.336 -13.508 1 98.44 75 ALA A N 1
ATOM 529 C CA . ALA A 1 75 ? -9.023 -10.359 -13.719 1 98.44 75 ALA A CA 1
ATOM 530 C C . ALA A 1 75 ? -9.414 -11.672 -13.039 1 98.44 75 ALA A C 1
ATOM 532 O O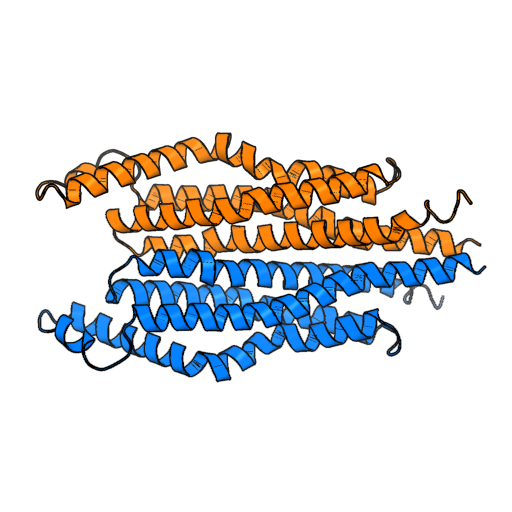 . ALA A 1 75 ? -9.367 -12.734 -13.656 1 98.44 75 ALA A O 1
ATOM 533 N N . THR A 1 76 ? -9.781 -11.57 -11.773 1 98.31 76 THR A N 1
ATOM 534 C CA . THR A 1 76 ? -10.141 -12.781 -11.047 1 98.31 76 THR A CA 1
ATOM 535 C C . THR A 1 76 ? -11.438 -13.375 -11.586 1 98.31 76 THR A C 1
ATOM 537 O O . THR A 1 76 ? -11.609 -14.594 -11.586 1 98.31 76 THR A O 1
ATOM 540 N N . GLY A 1 77 ? -12.359 -12.523 -11.977 1 98.38 77 GLY A N 1
ATOM 541 C CA . GLY A 1 77 ? -13.57 -13.016 -12.633 1 98.38 77 GLY A CA 1
ATOM 542 C C . GLY A 1 77 ? -13.281 -13.781 -13.906 1 98.38 77 GLY A C 1
ATOM 543 O O . GLY A 1 77 ? -13.914 -14.812 -14.172 1 98.38 77 GLY A O 1
ATOM 544 N N . TYR A 1 78 ? -12.406 -13.234 -14.695 1 97.81 78 TYR A N 1
ATOM 545 C CA . TYR A 1 78 ? -11.984 -13.906 -15.914 1 97.81 78 TYR A CA 1
ATOM 546 C C . TYR A 1 78 ? -11.383 -15.273 -15.602 1 97.81 78 TYR A C 1
ATOM 548 O O . TYR A 1 78 ? -11.664 -16.25 -16.297 1 97.81 78 TYR A O 1
ATOM 556 N N . LEU A 1 79 ? -10.555 -15.367 -14.602 1 95.5 79 LEU A N 1
ATOM 557 C CA . LEU A 1 79 ? -9.977 -16.641 -14.18 1 95.5 79 LEU A CA 1
ATOM 558 C C . LEU A 1 79 ? -11.07 -17.625 -13.773 1 95.5 79 LEU A C 1
ATOM 560 O O . LEU A 1 79 ? -11.086 -18.766 -14.242 1 95.5 79 LEU A O 1
ATOM 564 N N . ALA A 1 80 ? -11.906 -17.141 -12.938 1 96.62 80 ALA A N 1
ATOM 565 C CA . ALA A 1 80 ? -12.984 -18.016 -12.469 1 96.62 80 ALA A CA 1
ATOM 566 C C . ALA A 1 80 ? -13.828 -18.516 -13.641 1 96.62 80 ALA A C 1
ATOM 568 O O . ALA A 1 80 ? -14.211 -19.688 -13.664 1 96.62 80 ALA A O 1
ATOM 569 N N . TYR A 1 81 ? -14.094 -17.656 -14.586 1 96.06 81 TYR A N 1
ATOM 570 C CA . TYR A 1 81 ? -14.914 -18 -15.742 1 96.06 81 TYR A CA 1
ATOM 571 C C . TYR A 1 81 ? -14.281 -19.125 -16.547 1 96.06 81 TYR A C 1
ATOM 573 O O . TYR A 1 81 ? -14.984 -19.922 -17.172 1 96.06 81 TYR A O 1
ATOM 581 N N . ASN A 1 82 ? -12.961 -19.328 -16.5 1 93.56 82 ASN A N 1
ATOM 582 C CA . ASN A 1 82 ? -12.227 -20.297 -17.297 1 93.56 82 ASN A CA 1
ATOM 583 C C . ASN A 1 82 ? -11.781 -21.484 -16.453 1 93.56 82 ASN A C 1
ATOM 585 O O . ASN A 1 82 ? -10.922 -22.266 -16.891 1 93.56 82 ASN A O 1
ATOM 589 N N . GLN A 1 83 ? -12.32 -21.594 -15.289 1 90.56 83 GLN A N 1
ATOM 590 C CA . GLN A 1 83 ? -11.93 -22.688 -14.398 1 90.56 83 GLN A CA 1
ATOM 591 C C . GLN A 1 83 ? -13.109 -23.609 -14.094 1 90.56 83 GLN A C 1
ATOM 593 O O . GLN A 1 83 ? -14.266 -23.188 -14.188 1 90.56 83 GLN A O 1
ATOM 598 N N . ASP A 1 84 ? -12.805 -24.859 -13.781 1 91.31 84 ASP A N 1
ATOM 599 C CA . ASP A 1 84 ? -13.82 -25.812 -13.367 1 91.31 84 ASP A CA 1
ATOM 600 C C . ASP A 1 84 ? -14.516 -25.344 -12.086 1 91.31 84 ASP A C 1
ATOM 602 O O . ASP A 1 84 ? -13.867 -25.141 -11.062 1 91.31 84 ASP A O 1
ATOM 606 N N . PRO A 1 85 ? -15.812 -25.203 -12.164 1 93.88 85 PRO A N 1
ATOM 607 C CA . PRO A 1 85 ? -16.562 -24.703 -11.016 1 93.88 85 PRO A CA 1
ATOM 608 C C . PRO A 1 85 ? -16.406 -25.562 -9.773 1 93.88 85 PRO A C 1
ATOM 610 O O . PRO A 1 85 ? -16.719 -25.141 -8.656 1 93.88 85 PRO A O 1
ATOM 613 N N . LYS A 1 86 ? -15.906 -26.719 -9.891 1 93.62 86 LYS A N 1
ATOM 614 C CA . LYS A 1 86 ? -15.727 -27.625 -8.75 1 93.62 86 LYS A CA 1
ATOM 615 C C . LYS A 1 86 ? -14.32 -27.484 -8.172 1 93.62 86 LYS A C 1
ATOM 617 O O . LYS A 1 86 ? -14.031 -28.031 -7.102 1 93.62 86 LYS A O 1
ATOM 622 N N . SER A 1 87 ? -13.492 -26.75 -8.867 1 91.62 87 SER A N 1
ATOM 623 C CA . SER A 1 87 ? -12.094 -26.656 -8.453 1 91.62 87 SER A CA 1
ATOM 624 C C . SER A 1 87 ? -11.914 -25.641 -7.34 1 91.62 87 SER A C 1
ATOM 626 O O . SER A 1 87 ? -12.727 -24.719 -7.199 1 91.62 87 SER A O 1
ATOM 628 N N . THR A 1 88 ? -10.938 -25.797 -6.539 1 93.19 88 THR A N 1
ATOM 629 C CA . THR A 1 88 ? -10.594 -24.875 -5.461 1 93.19 88 THR A CA 1
ATOM 630 C C . THR A 1 88 ? -10.188 -23.516 -6.023 1 93.19 88 THR A C 1
ATOM 632 O O . THR A 1 88 ? -10.617 -22.469 -5.523 1 93.19 88 THR A O 1
ATOM 635 N N . PRO A 1 89 ? -9.414 -23.469 -7.168 1 94 89 PRO A N 1
ATOM 636 C CA . PRO A 1 89 ? -9.062 -22.172 -7.73 1 94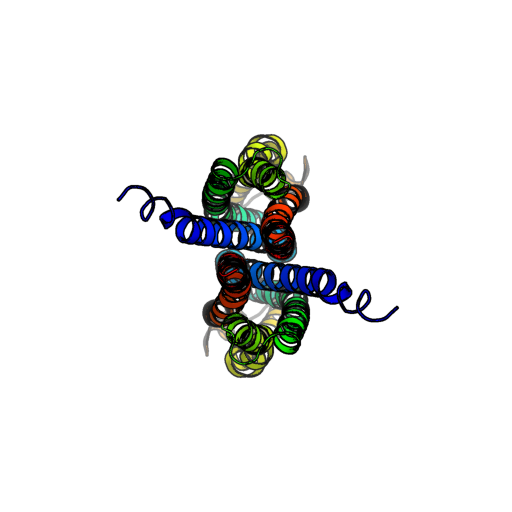 89 PRO A CA 1
ATOM 637 C C . PRO A 1 89 ? -10.281 -21.375 -8.188 1 94 89 PRO A C 1
ATOM 639 O O . PRO A 1 89 ? -10.305 -20.141 -8.062 1 94 89 PRO A O 1
ATOM 642 N N . PHE A 1 90 ? -11.25 -22.047 -8.68 1 95.19 90 PHE A N 1
ATOM 643 C CA . PHE A 1 90 ? -12.477 -21.375 -9.062 1 95.19 90 PHE A CA 1
ATOM 644 C C . PHE A 1 90 ? -13.117 -20.688 -7.863 1 95.19 90 PHE A C 1
ATOM 646 O O . PHE A 1 90 ? -13.461 -19.5 -7.926 1 95.19 90 PHE A O 1
ATOM 653 N N . ARG A 1 91 ? -13.297 -21.375 -6.75 1 97.44 91 ARG A N 1
ATOM 654 C CA . ARG A 1 91 ? -13.945 -20.828 -5.559 1 97.44 91 ARG A CA 1
ATOM 655 C C . ARG A 1 91 ? -13.164 -19.641 -5.004 1 97.44 91 ARG A C 1
ATOM 657 O O . ARG A 1 91 ? -13.766 -18.656 -4.578 1 97.44 91 ARG A O 1
ATOM 664 N N . LEU A 1 92 ? -11.906 -19.766 -5.016 1 97.81 92 LEU A N 1
ATOM 665 C CA . LEU A 1 92 ? -11.047 -18.719 -4.496 1 97.81 92 LEU A CA 1
ATOM 666 C C . LEU A 1 92 ? -11.133 -17.469 -5.371 1 97.81 92 LEU A C 1
ATOM 668 O O . LEU A 1 92 ? -11.305 -16.359 -4.859 1 97.81 92 LEU A O 1
ATOM 672 N N . ASN A 1 93 ? -11.039 -17.656 -6.699 1 98 93 ASN A N 1
ATOM 673 C CA . ASN A 1 93 ? -11.109 -16.516 -7.605 1 98 93 ASN A CA 1
ATOM 674 C C . ASN A 1 93 ? -12.508 -15.914 -7.633 1 98 93 ASN A C 1
ATOM 676 O O . ASN A 1 93 ? -12.664 -14.703 -7.777 1 98 93 ASN A O 1
ATOM 680 N N . ALA A 1 94 ? -13.539 -16.719 -7.473 1 98.44 94 ALA A N 1
ATOM 681 C CA . ALA A 1 94 ? -14.898 -16.203 -7.395 1 98.44 94 ALA A CA 1
ATOM 682 C C . ALA A 1 94 ? -15.086 -15.336 -6.152 1 98.44 94 ALA A C 1
ATOM 684 O O . ALA A 1 94 ? -15.695 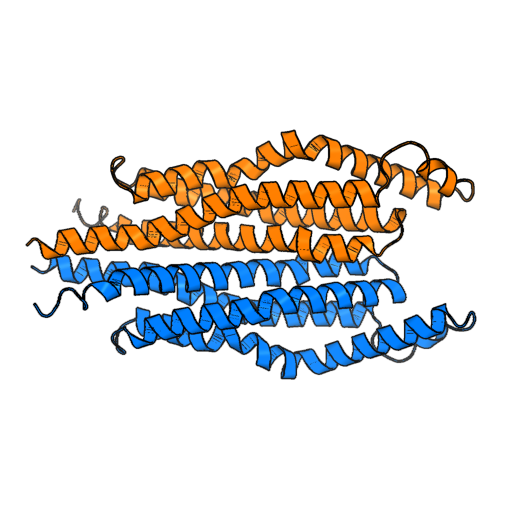-14.266 -6.223 1 98.44 94 ALA A O 1
ATOM 685 N N . LEU A 1 95 ? -14.602 -15.805 -5.055 1 98.44 95 LEU A N 1
ATOM 686 C CA . LEU A 1 95 ? -14.695 -15.039 -3.818 1 98.44 95 LEU A CA 1
ATOM 687 C C . LEU A 1 95 ? -13.938 -13.719 -3.941 1 98.44 95 LEU A C 1
ATOM 689 O O . LEU A 1 95 ? -14.438 -12.672 -3.516 1 98.44 95 LEU A O 1
ATOM 693 N N . ALA A 1 96 ? -12.727 -13.797 -4.508 1 98.69 96 ALA A N 1
ATOM 694 C CA . ALA A 1 96 ? -11.953 -12.578 -4.727 1 98.69 96 ALA A CA 1
ATOM 695 C C . ALA A 1 96 ? -12.711 -11.602 -5.613 1 98.69 96 ALA A C 1
ATOM 697 O O . ALA A 1 96 ? -12.695 -10.391 -5.367 1 98.69 96 ALA A O 1
ATOM 698 N N . THR A 1 97 ? -13.383 -12.078 -6.613 1 98.75 97 THR A N 1
ATOM 699 C CA . THR A 1 97 ? -14.133 -11.266 -7.566 1 98.75 97 THR A CA 1
ATOM 700 C C . THR A 1 97 ? -15.242 -10.484 -6.863 1 98.75 97 THR A C 1
ATOM 702 O O . THR A 1 97 ? -15.562 -9.367 -7.262 1 98.75 97 THR A O 1
ATOM 705 N N . ILE A 1 98 ? -15.766 -11.047 -5.824 1 98.25 98 ILE A N 1
ATOM 706 C CA . ILE A 1 98 ? -16.859 -10.414 -5.09 1 98.25 98 ILE A CA 1
ATOM 707 C C . ILE A 1 98 ? -16.297 -9.492 -4.02 1 98.25 98 ILE A C 1
ATOM 709 O O . ILE A 1 98 ? -16.734 -8.352 -3.873 1 98.25 98 ILE A O 1
ATOM 713 N N . LEU A 1 99 ? -15.289 -9.891 -3.326 1 98.44 99 LEU A N 1
ATOM 714 C CA . LEU A 1 99 ? -14.797 -9.188 -2.148 1 98.44 99 LEU A CA 1
ATOM 715 C C . LEU A 1 99 ? -14.016 -7.941 -2.549 1 98.44 99 LEU A C 1
ATOM 717 O O . LEU A 1 99 ? -14.125 -6.898 -1.896 1 98.44 99 LEU A O 1
ATOM 721 N N . LEU A 1 100 ? -13.219 -7.973 -3.602 1 98.31 100 LEU A N 1
ATOM 722 C CA . LEU A 1 100 ? -12.328 -6.871 -3.955 1 98.31 100 LEU A CA 1
ATOM 723 C C . LEU A 1 100 ? -13.133 -5.633 -4.352 1 98.31 100 LEU A C 1
ATOM 725 O O . LEU A 1 100 ? -12.906 -4.547 -3.814 1 98.31 100 LEU A O 1
ATOM 729 N N . PRO A 1 101 ? -14.125 -5.711 -5.137 1 97.56 101 PRO A N 1
ATOM 730 C CA . PRO A 1 101 ? -14.875 -4.5 -5.469 1 97.56 101 PRO A CA 1
ATOM 731 C C . PRO A 1 101 ? -15.883 -4.113 -4.391 1 97.56 101 PRO A C 1
ATOM 733 O O . PRO A 1 101 ? -16.484 -3.041 -4.457 1 97.56 101 PRO A O 1
ATOM 736 N N . SER A 1 102 ? -16.125 -4.957 -3.383 1 97 102 SER A N 1
ATOM 737 C CA . SER A 1 102 ? -17.094 -4.68 -2.324 1 97 102 SER A CA 1
ATOM 738 C C . SER A 1 102 ? -16.656 -3.486 -1.479 1 97 102 SER A C 1
ATOM 740 O O . SER A 1 102 ? -17.422 -2.979 -0.667 1 97 102 SER A O 1
ATOM 742 N N . ILE A 1 103 ? -15.438 -3.025 -1.693 1 95.19 103 ILE A N 1
ATOM 743 C CA . ILE A 1 103 ? -14.969 -1.853 -0.965 1 95.19 103 ILE A CA 1
ATOM 744 C C . ILE A 1 103 ? -15.805 -0.635 -1.352 1 95.19 103 ILE A C 1
ATOM 746 O O . ILE A 1 103 ? -15.984 0.283 -0.548 1 95.19 103 ILE A O 1
ATOM 750 N N . VAL A 1 104 ? -16.344 -0.597 -2.576 1 94.56 104 VAL A N 1
ATOM 751 C CA . VAL A 1 104 ? -17.141 0.526 -3.055 1 94.56 104 VAL A CA 1
ATOM 752 C C . VAL A 1 104 ? -18.453 0.592 -2.283 1 94.56 104 VAL A C 1
ATOM 754 O O . VAL A 1 104 ? -18.75 1.6 -1.64 1 94.56 104 VAL A O 1
ATOM 757 N N . PRO A 1 105 ? -19.219 -0.467 -2.264 1 95.31 105 PRO A N 1
ATOM 758 C CA . PRO A 1 105 ? -20.438 -0.403 -1.46 1 95.31 105 PRO A CA 1
ATOM 759 C C . PRO A 1 105 ? -20.156 -0.282 0.036 1 95.31 105 PRO A C 1
ATOM 761 O O . PRO A 1 105 ? -20.938 0.336 0.766 1 95.31 105 PRO A O 1
ATOM 764 N N . PHE A 1 106 ? -19.125 -0.834 0.57 1 97 106 PHE A N 1
ATOM 765 C CA . PHE A 1 106 ? -18.734 -0.625 1.961 1 97 106 PHE A CA 1
ATOM 766 C C . PHE A 1 106 ? -18.562 0.86 2.256 1 97 106 PHE A C 1
ATOM 768 O O . PHE A 1 106 ? -19.016 1.351 3.293 1 97 106 PHE A O 1
ATOM 775 N N . THR A 1 107 ? -17.875 1.53 1.372 1 95.31 107 THR A N 1
ATOM 776 C CA . THR A 1 107 ? -17.625 2.959 1.545 1 95.31 107 THR A CA 1
ATOM 777 C C . THR A 1 107 ? -18.938 3.734 1.516 1 95.31 107 THR A C 1
ATOM 779 O O . THR A 1 107 ? -19.172 4.602 2.361 1 95.31 107 THR A O 1
ATOM 782 N N . LEU A 1 108 ? -19.844 3.438 0.653 1 94.62 108 LEU A N 1
ATOM 783 C CA . LEU A 1 108 ? -21.109 4.16 0.463 1 94.62 108 LEU A CA 1
ATOM 784 C C . LEU A 1 108 ? -22.078 3.879 1.606 1 94.62 108 LEU A C 1
ATOM 786 O O . LEU A 1 108 ? -22.906 4.719 1.935 1 94.62 108 LEU A O 1
ATOM 790 N N . LEU A 1 109 ? -21.891 2.738 2.25 1 95.06 109 LEU A N 1
ATOM 791 C CA . LEU A 1 109 ? -22.875 2.355 3.26 1 95.06 109 LEU A CA 1
ATOM 792 C C . LEU A 1 109 ? -22.297 2.523 4.664 1 95.06 109 LEU A C 1
ATOM 794 O O . LEU A 1 109 ? -22.984 3.018 5.562 1 95.06 109 LEU A O 1
ATOM 798 N N . ALA A 1 110 ? -21.109 2.145 4.883 1 96.69 110 ALA A N 1
ATOM 799 C CA . ALA A 1 110 ? -20.547 2.139 6.234 1 96.69 110 ALA A CA 1
ATOM 800 C C . ALA A 1 110 ? -19.766 3.414 6.504 1 96.69 110 ALA A C 1
ATOM 802 O O . ALA A 1 110 ? -19.75 3.922 7.629 1 96.69 110 ALA A O 1
ATOM 803 N N . MET A 1 111 ? -19.156 3.971 5.469 1 97.62 111 MET A N 1
ATOM 804 C CA . MET A 1 111 ? -18.219 5.074 5.719 1 97.62 111 MET A CA 1
ATOM 805 C C . MET A 1 111 ? -18.859 6.41 5.34 1 97.62 111 MET A C 1
ATOM 807 O O . MET A 1 111 ? -18.375 7.469 5.75 1 97.62 111 MET A O 1
ATOM 811 N N . ALA A 1 112 ? -19.922 6.406 4.621 1 96.62 112 ALA A N 1
ATOM 812 C CA . ALA A 1 112 ? -20.531 7.621 4.086 1 96.62 112 ALA A CA 1
ATOM 813 C C . ALA A 1 112 ? -20.906 8.586 5.203 1 96.62 112 ALA A C 1
ATOM 815 O O . ALA A 1 112 ? -20.641 9.789 5.113 1 96.62 112 ALA A O 1
ATOM 816 N N . PRO A 1 113 ? -21.484 8.172 6.309 1 96.94 113 PRO A N 1
ATOM 817 C CA . PRO A 1 113 ? -21.828 9.125 7.367 1 96.94 113 PRO A CA 1
ATOM 818 C C . PRO A 1 113 ? -20.594 9.844 7.934 1 96.94 113 PRO A C 1
ATOM 820 O O . PRO A 1 113 ? -20.641 11.047 8.18 1 96.94 113 PRO A O 1
ATOM 823 N N . THR A 1 114 ? -19.562 9.086 8.164 1 97.94 114 THR A N 1
ATOM 824 C CA . THR A 1 114 ? -18.328 9.68 8.664 1 97.94 114 THR A CA 1
ATOM 825 C C . THR A 1 114 ? -17.719 10.625 7.625 1 97.94 114 THR A C 1
ATOM 827 O O . THR A 1 114 ? -17.281 11.719 7.965 1 97.94 114 THR A O 1
ATOM 830 N N . ASN A 1 115 ? -17.719 10.203 6.383 1 97.81 115 ASN A N 1
ATOM 831 C CA . ASN A 1 115 ? -17.234 11.055 5.305 1 97.81 115 ASN A CA 1
ATOM 832 C C . ASN A 1 115 ? -18.016 12.359 5.219 1 97.81 115 ASN A C 1
ATOM 834 O O . ASN A 1 115 ? -17.438 13.43 5.074 1 97.81 115 ASN A O 1
ATOM 838 N N . ASP A 1 116 ? -19.266 12.289 5.309 1 97.25 116 ASP A N 1
ATOM 839 C CA . ASP A 1 116 ? -20.141 13.461 5.215 1 97.25 116 ASP A CA 1
ATOM 840 C C . ASP A 1 116 ? -19.891 14.43 6.371 1 97.25 116 ASP A C 1
ATOM 842 O O . ASP A 1 116 ? -19.859 15.648 6.18 1 97.25 116 ASP A O 1
ATOM 846 N N . LYS A 1 117 ? -19.734 13.883 7.547 1 97.19 117 LYS A N 1
ATOM 847 C CA . LYS A 1 117 ? -19.438 14.727 8.703 1 97.19 117 LYS A CA 1
ATOM 848 C C . LYS A 1 117 ? -18.094 15.438 8.547 1 97.19 117 LYS A C 1
ATOM 850 O O . LYS A 1 117 ? -17.984 16.625 8.852 1 97.19 117 LYS A O 1
ATOM 855 N N . LEU A 1 118 ? -17.125 14.742 8.07 1 97.88 118 LEU A N 1
ATOM 856 C CA . LEU A 1 118 ? -15.812 15.328 7.871 1 97.88 118 LEU A CA 1
ATOM 857 C C . LEU A 1 118 ? -15.859 16.406 6.793 1 97.88 118 LEU A C 1
ATOM 859 O O . LEU A 1 118 ? -15.258 17.469 6.949 1 9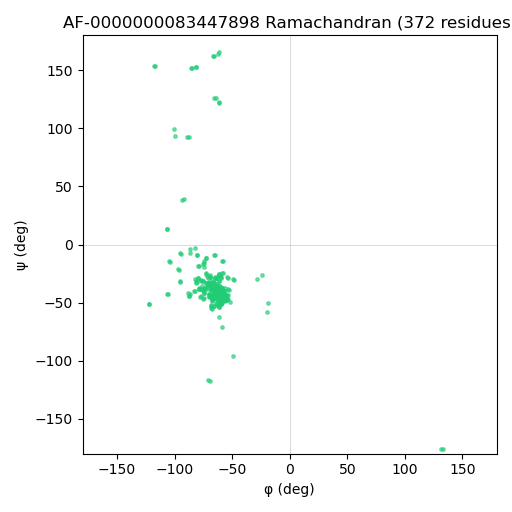7.88 118 LEU A O 1
ATOM 863 N N . LEU A 1 119 ? -16.578 16.156 5.719 1 97.38 119 LEU A N 1
ATOM 864 C CA . LEU A 1 119 ? -16.719 17.141 4.652 1 97.38 119 LEU A CA 1
ATOM 865 C C . LEU A 1 119 ? -17.453 18.391 5.156 1 97.38 119 LEU A C 1
ATOM 867 O O . LEU A 1 119 ? -17.094 19.516 4.805 1 97.38 119 LEU A O 1
ATOM 871 N N . GLY A 1 120 ? -18.438 18.141 5.973 1 95.94 120 GLY A N 1
ATOM 872 C CA . GLY A 1 120 ? -19.125 19.25 6.594 1 95.94 120 GLY A CA 1
ATOM 873 C C . GLY A 1 120 ? -18.219 20.109 7.465 1 95.94 120 GLY A C 1
ATOM 874 O O . GLY A 1 120 ? -18.266 21.328 7.398 1 95.94 120 GLY A O 1
ATOM 875 N N . LYS A 1 121 ? -17.438 19.438 8.25 1 95.31 121 LYS A N 1
ATOM 876 C CA . LYS A 1 121 ? -16.5 20.141 9.117 1 95.31 121 LYS A CA 1
ATOM 877 C C . LYS A 1 121 ? -15.453 20.875 8.305 1 95.31 121 LYS A C 1
ATOM 879 O O . LYS A 1 121 ? -15.023 21.969 8.68 1 95.31 121 LYS A O 1
ATOM 884 N N . LYS A 1 122 ? -15.039 20.281 7.297 1 95.81 122 LYS A N 1
ATOM 885 C CA . LYS A 1 122 ? -14.078 20.938 6.414 1 95.81 122 LYS A CA 1
ATOM 886 C C . LYS A 1 122 ? -14.648 22.266 5.887 1 95.81 122 LYS A C 1
ATOM 888 O O . LYS A 1 122 ? -13.961 23.281 5.902 1 95.81 122 LYS A O 1
ATOM 893 N N . ASP A 1 123 ? -15.836 22.266 5.434 1 93.81 123 ASP A N 1
ATOM 894 C CA . ASP A 1 123 ? -16.484 23.438 4.883 1 93.81 123 ASP A CA 1
ATOM 895 C C . ASP A 1 123 ? -16.703 24.5 5.957 1 93.81 123 ASP A C 1
ATOM 897 O O . ASP A 1 123 ? -16.5 25.703 5.711 1 93.81 123 ASP A O 1
ATOM 901 N N . GLU A 1 124 ? -17.062 24.078 7.121 1 90.75 124 GLU A N 1
ATOM 902 C CA . GLU A 1 124 ? -17.312 24.969 8.242 1 90.75 124 GLU A CA 1
ATOM 903 C C . GLU A 1 124 ? -16.016 25.672 8.672 1 90.75 124 GLU A C 1
ATOM 905 O O . GLU A 1 124 ? -16.016 26.875 8.922 1 90.75 124 GLU A O 1
ATOM 910 N N . LEU A 1 125 ? -14.984 24.953 8.727 1 90.44 125 LEU A N 1
ATOM 911 C CA . LEU A 1 125 ? -13.727 25.484 9.25 1 90.44 125 LEU A CA 1
ATOM 912 C C . LEU A 1 125 ? -13.008 26.328 8.203 1 90.44 125 LEU A C 1
ATOM 914 O O . LEU A 1 125 ? -12.234 27.219 8.539 1 90.44 125 LEU A O 1
ATOM 918 N N . ALA A 1 126 ? -13.203 26.047 7 1 85.62 126 ALA A N 1
ATOM 919 C CA . ALA A 1 126 ? -12.664 26.891 5.934 1 85.62 126 ALA A CA 1
ATOM 920 C C . ALA A 1 126 ? -13.289 28.281 5.949 1 85.62 126 ALA A C 1
ATOM 922 O O . ALA A 1 126 ? -12.617 29.281 5.695 1 85.62 126 ALA A O 1
ATOM 923 N N . THR A 1 127 ? -14.531 28.312 6.309 1 78.25 127 THR A N 1
ATOM 924 C CA . THR A 1 127 ? -15.273 29.562 6.363 1 78.25 127 THR A CA 1
ATOM 925 C C . THR A 1 127 ? -14.93 30.344 7.633 1 78.25 127 THR A C 1
ATOM 927 O O . THR A 1 127 ? -14.812 31.562 7.602 1 78.25 127 THR A O 1
ATOM 930 N N . ALA A 1 128 ? -14.742 29.688 8.742 1 72.81 128 ALA A N 1
ATOM 931 C CA . ALA A 1 128 ? -14.414 30.344 10.008 1 72.81 128 ALA A CA 1
ATOM 932 C C . ALA A 1 128 ? -13.039 31 9.953 1 72.81 128 ALA A C 1
ATOM 934 O O . ALA A 1 128 ? -12.828 32.062 10.539 1 72.81 128 ALA A O 1
ATOM 935 N N . SER A 1 129 ? -12.031 30.281 9.578 1 62 129 SER A N 1
ATOM 936 C CA . SER A 1 129 ? -10.711 30.875 9.445 1 62 129 SER A CA 1
ATOM 937 C C . SER A 1 129 ? -10.758 32.156 8.641 1 62 129 SER A C 1
ATOM 939 O O . SER A 1 129 ? -9.992 33.094 8.891 1 62 129 SER A O 1
ATOM 941 N N . LEU A 1 130 ? -11.703 32.25 7.711 1 55.03 130 LEU A N 1
ATOM 942 C CA . LEU A 1 130 ? -11.914 33.469 6.945 1 55.03 130 LEU A CA 1
ATOM 943 C C . LEU A 1 130 ? -12.656 34.5 7.777 1 55.03 130 LEU A C 1
ATOM 945 O O . LEU A 1 130 ? -12.469 35.719 7.582 1 55.03 130 LEU A O 1
ATOM 949 N N . SER A 1 131 ? -13.523 34 8.695 1 55.5 131 SER A N 1
ATOM 950 C CA . SER A 1 131 ? -14.242 34.906 9.586 1 55.5 131 SER A CA 1
ATOM 951 C C . SER A 1 131 ? -13.594 34.969 10.961 1 55.5 131 SER A C 1
ATOM 953 O O . SER A 1 131 ? -13.055 33.969 11.445 1 55.5 131 SER A O 1
ATOM 955 N N . ASN A 1 132 ? -12.609 35.875 11.516 1 48.5 132 ASN A N 1
ATOM 956 C CA . ASN A 1 132 ? -11.812 36.094 12.719 1 48.5 132 ASN A CA 1
ATOM 957 C C . ASN A 1 132 ? -12.383 35.344 13.922 1 48.5 132 ASN A C 1
ATOM 959 O O . ASN A 1 132 ? -11.883 35.5 15.039 1 48.5 132 ASN A O 1
ATOM 963 N N . LYS A 1 133 ? -13.703 35.406 14.297 1 46.94 133 LYS A N 1
ATOM 964 C CA . LYS A 1 133 ? -14.25 35.375 15.648 1 46.94 133 LYS A CA 1
ATOM 965 C C . LYS A 1 133 ? -14.062 34 16.281 1 46.94 133 LYS A C 1
ATOM 967 O O . LYS A 1 133 ? -13.312 33.844 17.234 1 46.94 133 LYS A O 1
ATOM 972 N N . ASN A 1 134 ? -15.148 33.062 16.719 1 45.06 134 ASN A N 1
ATOM 973 C CA . ASN A 1 134 ? -15.43 32.062 17.734 1 45.06 134 ASN A CA 1
ATOM 974 C C . ASN A 1 134 ? -15.102 30.641 17.25 1 45.06 134 ASN A C 1
ATOM 976 O O . ASN A 1 134 ? -15.992 29.797 17.141 1 45.06 134 ASN A O 1
ATOM 980 N N . VAL A 1 135 ? -14.109 30.391 16.547 1 47.31 135 VAL A N 1
ATOM 981 C CA . VAL A 1 135 ? -13.742 29.125 15.906 1 47.31 135 VAL A CA 1
ATOM 982 C C . VAL A 1 135 ? -13.711 28.016 16.953 1 47.31 135 VAL A C 1
ATOM 984 O O . VAL A 1 135 ? -14.039 26.859 16.656 1 47.31 135 VAL A O 1
ATOM 987 N N . GLU A 1 136 ? -13.109 28.375 18.109 1 46 136 GLU A N 1
ATOM 988 C CA . GLU A 1 136 ? -13.008 27.406 19.188 1 46 136 GLU A CA 1
ATOM 989 C C . GLU A 1 136 ? -14.391 26.922 19.625 1 46 136 GLU A C 1
ATOM 991 O O . GLU A 1 136 ? -14.516 25.828 20.188 1 46 136 GLU A O 1
ATOM 996 N N . ALA A 1 137 ? -15.305 27.859 19.672 1 43.81 137 ALA A N 1
ATOM 997 C CA . ALA A 1 137 ? -16.625 27.578 20.234 1 43.81 137 ALA A CA 1
ATOM 998 C C . ALA A 1 137 ? -17.344 26.5 19.422 1 43.81 137 ALA A C 1
ATOM 1000 O O . ALA A 1 137 ? -18.25 25.828 19.938 1 43.81 137 ALA A O 1
ATOM 1001 N N . PHE A 1 138 ? -17.062 26.344 18.156 1 47.09 138 PHE A N 1
ATOM 1002 C CA . PHE A 1 138 ? -17.844 25.391 17.359 1 47.09 138 PHE A CA 1
ATOM 1003 C C . PHE A 1 138 ? -17.375 23.969 17.609 1 47.09 138 PHE A C 1
ATOM 1005 O O . PHE A 1 138 ? -17.984 23.016 17.109 1 47.09 138 PHE A O 1
ATOM 1012 N N . ALA A 1 139 ? -16.156 23.875 18.156 1 49.03 139 ALA A N 1
ATOM 1013 C CA . ALA A 1 139 ? -15.617 22.562 18.516 1 49.03 139 ALA A CA 1
ATOM 1014 C C . ALA A 1 139 ? -16.531 21.844 19.5 1 49.03 139 ALA A C 1
ATOM 1016 O O . ALA A 1 139 ? -16.25 20.719 19.891 1 49.03 139 ALA A O 1
ATOM 1017 N N . ALA A 1 140 ? -17.297 22.672 20.219 1 46.88 140 ALA A N 1
ATOM 1018 C CA . ALA A 1 140 ? -17.969 22.078 21.375 1 46.88 140 ALA A CA 1
ATOM 1019 C C . ALA A 1 140 ? -18.875 20.938 20.969 1 46.88 140 ALA A C 1
ATOM 1021 O O . ALA A 1 140 ? -18.891 19.875 21.609 1 46.88 140 ALA A O 1
ATOM 1022 N N . GLU A 1 141 ? -20.188 21.078 20.219 1 53.34 141 GLU A N 1
ATOM 1023 C CA . GLU A 1 141 ? -21.297 20.125 20.141 1 53.34 141 GLU A CA 1
ATOM 1024 C C . GLU A 1 141 ? -21.078 19.125 19 1 53.34 141 GLU A C 1
ATOM 1026 O O . GLU A 1 141 ? -20.969 19.516 17.844 1 53.34 141 GLU A O 1
ATOM 1031 N N . GLY A 1 142 ? -20.422 17.859 19.234 1 69.56 142 GLY A N 1
ATOM 1032 C CA . GLY A 1 142 ? -20.328 16.688 18.359 1 69.56 142 GLY A CA 1
ATOM 1033 C C . GLY A 1 142 ? -18.922 16.125 18.266 1 69.56 142 GLY A C 1
ATOM 1034 O O . GLY A 1 142 ? -18.047 16.5 19.047 1 69.56 142 GLY A O 1
ATOM 1035 N N . GLU A 1 143 ? -18.797 15.188 17.469 1 87.38 143 GLU A N 1
ATOM 1036 C CA . GLU A 1 143 ? -17.5 14.539 17.266 1 87.38 143 GLU A CA 1
ATOM 1037 C C . GLU A 1 143 ? -16.484 15.508 16.672 1 87.38 143 GLU A C 1
ATOM 1039 O O . GLU A 1 143 ? -16.797 16.25 15.734 1 87.38 143 GLU A O 1
ATOM 1044 N N . THR A 1 144 ? -15.383 15.656 17.281 1 93.38 144 THR A N 1
ATOM 1045 C CA . THR A 1 144 ? -14.32 16.516 16.766 1 93.38 144 THR A CA 1
ATOM 1046 C C . THR A 1 144 ? -13.758 15.953 15.469 1 93.38 144 THR A C 1
ATOM 1048 O O . THR A 1 144 ? -14.008 14.797 15.125 1 93.38 144 THR A O 1
ATOM 1051 N N . VAL A 1 145 ? -13.078 16.797 14.75 1 96.69 145 VAL A N 1
ATOM 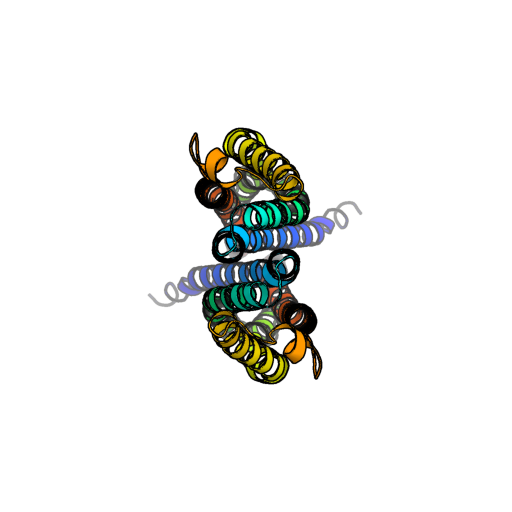1052 C CA . VAL A 1 145 ? -12.406 16.391 13.523 1 96.69 145 VAL A CA 1
ATOM 1053 C C . VAL A 1 145 ? -11.492 15.195 13.805 1 96.69 145 VAL A C 1
ATOM 1055 O O . VAL A 1 145 ? -11.516 14.195 13.086 1 96.69 145 VAL A O 1
ATOM 1058 N N . HIS A 1 146 ? -10.719 15.281 14.867 1 97.56 146 HIS A N 1
ATOM 1059 C CA . HIS A 1 146 ? -9.766 14.227 15.195 1 97.56 146 HIS A CA 1
ATOM 1060 C C . HIS A 1 146 ? -10.484 12.93 15.547 1 97.56 146 HIS A C 1
ATOM 1062 O O . HIS A 1 146 ? -10.016 11.844 15.195 1 97.56 146 HIS A O 1
ATOM 1068 N N . GLU A 1 147 ? -11.578 13.039 16.203 1 97.38 147 GLU A N 1
ATOM 1069 C CA . GLU A 1 147 ? -12.367 11.844 16.516 1 97.38 147 GLU A CA 1
ATOM 1070 C C . GLU A 1 147 ? -12.93 11.219 15.234 1 97.38 147 GLU A C 1
ATOM 1072 O O . GLU A 1 147 ? -12.93 9.992 15.094 1 97.38 147 GLU A O 1
ATOM 1077 N N . LEU A 1 148 ? -13.445 12.016 14.391 1 97.69 148 LEU A N 1
ATOM 1078 C CA . LEU A 1 148 ? -14 11.523 13.133 1 97.69 148 LEU A CA 1
ATOM 1079 C C . LEU A 1 148 ? -12.906 10.898 12.266 1 97.69 148 LEU A C 1
ATOM 1081 O O . LEU A 1 148 ? -13.141 9.898 11.586 1 97.69 148 LEU A O 1
ATOM 1085 N N . MET A 1 149 ? -11.758 11.516 12.258 1 98.31 149 MET A N 1
ATOM 1086 C CA . MET A 1 149 ? -10.641 10.969 11.492 1 98.31 149 MET A CA 1
ATOM 1087 C C . MET A 1 149 ? -10.219 9.609 12.055 1 98.31 149 MET A C 1
ATOM 1089 O O . MET A 1 149 ? -9.875 8.703 11.297 1 98.31 149 MET A O 1
ATOM 1093 N N . ASP A 1 150 ? -10.18 9.508 13.32 1 97.75 150 ASP A N 1
ATOM 1094 C CA . ASP A 1 150 ? -9.867 8.227 13.953 1 97.75 150 ASP A CA 1
ATOM 1095 C C . ASP A 1 150 ? -10.898 7.164 13.57 1 97.75 150 ASP A C 1
ATOM 1097 O O . ASP A 1 150 ? -10.547 6.02 13.281 1 97.75 150 ASP A O 1
ATOM 1101 N N . LYS A 1 151 ? -12.117 7.516 13.641 1 97.94 151 LYS A N 1
ATOM 1102 C CA . LYS A 1 151 ? -13.188 6.621 13.211 1 97.94 151 LYS A CA 1
ATOM 1103 C C . LYS A 1 151 ? -13.016 6.223 11.75 1 97.94 151 LYS A C 1
ATOM 1105 O O . LYS A 1 151 ? -13.195 5.055 11.398 1 97.94 151 LYS A O 1
ATOM 1110 N N . TRP A 1 152 ? -12.766 7.168 10.945 1 98.44 152 TRP A N 1
ATOM 1111 C CA . TRP A 1 152 ? -12.531 6.914 9.523 1 98.44 152 TRP A CA 1
ATOM 1112 C C . TRP A 1 152 ? -11.406 5.898 9.336 1 98.44 152 TRP A C 1
ATOM 1114 O O . TRP A 1 152 ? -11.531 4.969 8.531 1 98.44 152 TRP A O 1
ATOM 1124 N N . ALA A 1 153 ? -10.32 6.121 10.047 1 98.5 153 ALA A N 1
ATOM 1125 C CA . ALA A 1 153 ? -9.18 5.207 9.945 1 98.5 153 ALA A CA 1
ATOM 1126 C C . ALA A 1 153 ? -9.586 3.785 10.328 1 98.5 153 ALA A C 1
ATOM 1128 O O . ALA A 1 153 ? -9.148 2.818 9.703 1 98.5 153 ALA A O 1
ATOM 1129 N N . SER A 1 154 ? -10.398 3.648 11.359 1 98.25 154 SER A N 1
ATOM 1130 C CA . SER A 1 154 ? -10.867 2.342 11.805 1 98.25 154 SER A CA 1
ATOM 1131 C C . SER A 1 154 ? -11.773 1.694 10.766 1 98.25 154 SER A C 1
ATOM 1133 O O . SER A 1 154 ? -11.656 0.499 10.492 1 98.25 154 SER A O 1
ATOM 1135 N N . LEU A 1 155 ? -12.672 2.406 10.219 1 98.19 155 LEU A N 1
ATOM 1136 C CA . LEU A 1 155 ? -13.539 1.903 9.164 1 98.19 155 LEU A CA 1
ATOM 1137 C C . LEU A 1 155 ? -12.727 1.51 7.934 1 98.19 155 LEU A C 1
ATOM 1139 O O . LEU A 1 155 ? -13.016 0.495 7.293 1 98.19 155 LEU A O 1
ATOM 1143 N N . ASN A 1 156 ? -11.773 2.363 7.617 1 98.38 156 ASN A N 1
ATOM 1144 C CA . ASN A 1 156 ? -10.875 2.027 6.512 1 98.38 156 ASN A CA 1
ATOM 1145 C C . ASN A 1 156 ? -10.141 0.715 6.766 1 98.38 156 ASN A C 1
ATOM 1147 O O . ASN A 1 156 ? -9.938 -0.076 5.844 1 98.38 156 ASN A O 1
ATOM 1151 N N . MET A 1 157 ? -9.758 0.447 7.98 1 97.69 157 MET A N 1
ATOM 1152 C CA . MET A 1 157 ? -9.094 -0.812 8.305 1 97.69 157 MET A CA 1
ATOM 1153 C C . MET A 1 157 ? -10.047 -1.991 8.133 1 97.69 157 MET A C 1
ATOM 1155 O O . MET A 1 157 ? -9.633 -3.076 7.723 1 97.69 157 MET A O 1
ATOM 1159 N N . ALA A 1 158 ? -11.258 -1.783 8.484 1 97.44 158 ALA A N 1
ATOM 1160 C CA . ALA A 1 158 ? -12.25 -2.822 8.234 1 97.44 158 ALA A CA 1
ATOM 1161 C C . ALA A 1 158 ? -12.391 -3.102 6.738 1 97.44 158 ALA A C 1
ATOM 1163 O O . ALA A 1 158 ? -12.461 -4.262 6.324 1 97.44 158 ALA A O 1
ATOM 1164 N N . ARG A 1 159 ? -12.414 -2.051 6.023 1 96.44 159 ARG A N 1
ATOM 1165 C CA . ARG A 1 159 ? -12.445 -2.197 4.57 1 96.44 159 ARG A CA 1
ATOM 1166 C C . ARG A 1 159 ? -11.188 -2.908 4.07 1 96.44 159 ARG A C 1
ATOM 1168 O O . ARG A 1 159 ? -11.266 -3.76 3.182 1 96.44 159 ARG A O 1
ATOM 1175 N N . ALA A 1 160 ? -10.078 -2.547 4.598 1 97.38 160 ALA A N 1
ATOM 1176 C CA . ALA A 1 160 ? -8.82 -3.189 4.23 1 97.38 160 ALA A CA 1
ATOM 1177 C C . ALA A 1 160 ? -8.852 -4.684 4.535 1 97.38 160 ALA A C 1
ATOM 1179 O O . ALA A 1 160 ? -8.219 -5.48 3.842 1 97.38 160 ALA A O 1
ATOM 1180 N N . MET A 1 161 ? -9.617 -5.113 5.516 1 97.31 161 MET A N 1
ATOM 1181 C CA . MET A 1 161 ? -9.75 -6.531 5.836 1 97.31 161 MET A CA 1
ATOM 1182 C C . MET A 1 161 ? -10.5 -7.27 4.73 1 97.31 161 MET A C 1
ATOM 1184 O O . MET A 1 161 ? -10.188 -8.422 4.422 1 97.31 161 MET A O 1
ATOM 1188 N N . LEU A 1 162 ? -11.516 -6.633 4.168 1 97.19 162 LEU A N 1
ATOM 1189 C CA . LEU A 1 162 ? -12.195 -7.223 3.021 1 97.19 162 LEU A CA 1
ATOM 1190 C C . LEU A 1 162 ? -11.234 -7.434 1.859 1 97.19 162 LEU A C 1
ATOM 1192 O O . LEU A 1 162 ? -11.227 -8.492 1.236 1 97.19 162 LEU A O 1
ATOM 1196 N N . VAL A 1 163 ? -10.445 -6.387 1.62 1 98.31 163 VAL A N 1
ATOM 1197 C CA . VAL A 1 163 ? -9.438 -6.457 0.565 1 98.31 163 VAL A CA 1
ATOM 1198 C C . VAL A 1 163 ? -8.43 -7.555 0.887 1 98.31 163 VAL A C 1
ATOM 1200 O O . VAL A 1 163 ? -8 -8.289 -0.003 1 98.31 163 VAL A O 1
ATOM 1203 N N . ALA A 1 164 ? -8.078 -7.691 2.184 1 98.56 164 ALA A N 1
ATOM 1204 C CA . ALA A 1 164 ? -7.102 -8.695 2.615 1 98.56 164 ALA A CA 1
ATOM 1205 C C . ALA A 1 164 ? -7.586 -10.102 2.303 1 98.56 164 ALA A C 1
ATOM 1207 O O . ALA A 1 164 ? -6.832 -10.922 1.775 1 98.56 164 ALA A O 1
ATOM 1208 N N . VAL A 1 165 ? -8.82 -10.375 2.619 1 98.5 165 VAL A N 1
ATOM 1209 C CA . VAL A 1 165 ? -9.375 -11.695 2.338 1 98.5 165 VAL A CA 1
ATOM 1210 C C . VAL A 1 165 ? -9.367 -11.945 0.832 1 98.5 165 VAL A C 1
ATOM 1212 O O . VAL A 1 165 ? -8.977 -13.023 0.376 1 98.5 165 VAL A O 1
ATOM 1215 N N . GLY A 1 166 ? -9.828 -10.969 0.061 1 98.69 166 GLY A N 1
ATOM 1216 C CA . GLY A 1 166 ? -9.797 -11.109 -1.387 1 98.69 166 GLY A CA 1
ATOM 1217 C C . GLY A 1 166 ? -8.398 -11.328 -1.935 1 98.69 166 GLY A C 1
ATOM 1218 O O . GLY A 1 166 ? -8.195 -12.195 -2.789 1 98.69 166 GLY A O 1
ATOM 1219 N N . ALA A 1 167 ? -7.449 -10.555 -1.498 1 98.56 167 ALA A N 1
ATOM 1220 C CA . ALA A 1 167 ? -6.066 -10.656 -1.949 1 98.56 167 ALA A CA 1
ATOM 1221 C C . ALA A 1 167 ? -5.48 -12.023 -1.61 1 98.56 167 ALA A C 1
ATOM 1223 O O . ALA A 1 167 ? -4.789 -12.633 -2.432 1 98.56 167 ALA A O 1
ATOM 1224 N N . VAL A 1 168 ? -5.746 -12.5 -0.43 1 97.88 168 VAL A N 1
ATOM 1225 C CA . VAL A 1 168 ? -5.277 -13.82 -0.019 1 97.88 168 VAL A CA 1
ATOM 1226 C C . VAL A 1 168 ? -5.863 -14.891 -0.939 1 97.88 168 VAL A C 1
ATOM 1228 O O . VAL A 1 168 ? -5.184 -15.852 -1.3 1 97.88 168 VAL A O 1
ATOM 1231 N N . CYS A 1 169 ? -7.094 -14.75 -1.295 1 98.12 169 CYS A N 1
ATOM 1232 C CA . CYS A 1 169 ? -7.727 -15.695 -2.207 1 98.12 169 CYS A CA 1
ATOM 1233 C C . CYS A 1 169 ? -7.02 -15.703 -3.557 1 98.12 169 CYS A C 1
ATOM 1235 O O . CYS A 1 169 ? -6.84 -16.766 -4.16 1 98.12 169 CYS A O 1
ATOM 1237 N N . THR A 1 170 ? -6.656 -14.523 -4.066 1 97.94 170 THR A N 1
ATOM 1238 C CA . THR A 1 170 ? -5.969 -14.453 -5.352 1 97.94 170 THR A CA 1
ATOM 1239 C C . THR A 1 170 ? -4.625 -15.18 -5.281 1 97.94 170 THR A C 1
ATOM 1241 O O . THR A 1 170 ? -4.301 -15.984 -6.16 1 97.94 170 THR A O 1
ATOM 1244 N N . VAL A 1 171 ? -3.875 -14.969 -4.238 1 96.88 171 VAL A N 1
ATOM 1245 C CA . VAL A 1 171 ? -2.562 -15.586 -4.066 1 96.88 171 VAL A CA 1
ATOM 1246 C C . VAL A 1 171 ? -2.717 -17.094 -3.863 1 96.88 171 VAL A C 1
ATOM 1248 O O . VAL A 1 171 ? -2.006 -17.891 -4.484 1 96.88 171 VAL A O 1
ATOM 1251 N N . ALA A 1 172 ? -3.66 -17.484 -3.025 1 95.69 172 ALA A N 1
ATOM 1252 C CA . ALA A 1 172 ? -3.91 -18.906 -2.754 1 95.69 172 ALA A CA 1
ATOM 1253 C C . ALA A 1 172 ? -4.324 -19.641 -4.023 1 95.69 172 ALA A C 1
ATOM 1255 O O . ALA A 1 172 ? -3.934 -20.781 -4.234 1 95.69 172 ALA A O 1
ATOM 1256 N N . SER A 1 173 ? -5.117 -19.016 -4.793 1 94.06 173 SER A N 1
ATOM 1257 C CA . SER A 1 173 ? -5.555 -19.656 -6.027 1 94.06 173 SER A CA 1
ATOM 1258 C C . SER A 1 173 ? -4.371 -19.969 -6.941 1 94.06 173 SER A C 1
ATOM 1260 O O . SER A 1 173 ? -4.359 -21 -7.629 1 94.06 173 SER A O 1
ATOM 1262 N N . ALA A 1 174 ? -3.438 -19.078 -6.98 1 89.94 174 ALA A N 1
ATOM 1263 C CA . ALA A 1 174 ? -2.256 -19.25 -7.82 1 89.94 174 ALA A CA 1
ATOM 1264 C C . ALA A 1 174 ? -1.369 -20.375 -7.293 1 89.94 174 ALA A C 1
ATOM 1266 O O . ALA A 1 174 ? -0.774 -21.125 -8.07 1 89.94 174 ALA A O 1
ATOM 1267 N N . VAL A 1 175 ? -1.336 -20.531 -5.988 1 85.62 175 VAL A N 1
ATOM 1268 C CA . VAL A 1 175 ? -0.456 -21.5 -5.359 1 85.62 175 VAL A CA 1
ATOM 1269 C C . VAL A 1 175 ? -1.113 -22.875 -5.387 1 85.62 175 VAL A C 1
ATOM 1271 O O . VAL A 1 175 ? -0.442 -23.891 -5.602 1 85.62 175 VAL A O 1
ATOM 1274 N N . VAL A 1 176 ? -2.385 -22.969 -5.164 1 80.19 176 VAL A N 1
ATOM 1275 C CA . VAL A 1 176 ? -3.123 -24.234 -5.113 1 80.19 176 VAL A CA 1
ATOM 1276 C C . VAL A 1 176 ? -3.307 -24.781 -6.527 1 80.19 176 VAL A C 1
ATOM 1278 O O . VAL A 1 176 ? -3.242 -25.984 -6.738 1 80.19 176 VAL A O 1
ATOM 1281 N N . GLY A 1 177 ? -3.621 -23.906 -7.422 1 72.06 177 GLY A N 1
ATOM 1282 C CA . GLY A 1 177 ? -3.756 -24.344 -8.797 1 72.06 177 GLY A CA 1
ATOM 1283 C C . GLY A 1 177 ? -2.529 -25.078 -9.305 1 72.06 177 GLY A C 1
ATOM 1284 O O . GLY A 1 177 ? -2.645 -26.016 -10.102 1 72.06 177 GLY A O 1
ATOM 1285 N N . ARG A 1 178 ? -1.521 -24.797 -8.836 1 64.12 178 ARG A N 1
ATOM 1286 C CA . ARG A 1 178 ? -0.281 -25.484 -9.203 1 64.12 178 ARG A CA 1
ATOM 1287 C C . ARG A 1 178 ? -0.255 -26.906 -8.664 1 64.12 178 ARG A C 1
ATOM 1289 O O . ARG A 1 178 ? 0.194 -27.828 -9.352 1 64.12 178 ARG A O 1
ATOM 1296 N N . ARG A 1 179 ? -0.8 -27.062 -7.578 1 63.88 179 ARG A N 1
ATOM 1297 C CA . ARG A 1 179 ? -0.775 -28.359 -6.93 1 63.88 179 ARG A CA 1
ATOM 1298 C C . ARG A 1 179 ? -1.701 -29.344 -7.637 1 63.88 179 ARG A C 1
ATOM 1300 O O . ARG A 1 179 ? -1.379 -30.531 -7.762 1 63.88 179 ARG A O 1
ATOM 1307 N N . GLU A 1 180 ? -2.678 -28.859 -8.109 1 62.38 180 GLU A N 1
ATOM 1308 C CA . GLU A 1 180 ? -3.645 -29.719 -8.789 1 62.38 180 GLU A CA 1
ATOM 1309 C C . GLU A 1 180 ? -3.131 -30.141 -10.164 1 62.38 180 GLU A C 1
ATOM 1311 O O . GLU A 1 180 ? -3.385 -31.266 -10.602 1 62.38 180 GLU A O 1
ATOM 1316 N N . LEU A 1 181 ? -2.389 -29.297 -10.734 1 58.03 181 LEU A N 1
ATOM 1317 C CA . LEU A 1 181 ? -1.817 -29.625 -12.031 1 58.03 181 LEU A CA 1
ATOM 1318 C C . LEU A 1 181 ? -0.724 -30.688 -11.883 1 58.03 181 LEU A C 1
ATOM 1320 O O . LEU A 1 181 ? -0.617 -31.594 -12.711 1 58.03 181 LEU A O 1
ATOM 1324 N N . VAL A 1 182 ? 0.024 -30.594 -10.852 1 52.88 182 VAL A N 1
ATOM 1325 C CA . VAL A 1 182 ? 1.1 -31.547 -10.609 1 52.88 182 VAL A CA 1
ATOM 1326 C C . VAL A 1 182 ? 0.511 -32.906 -10.281 1 52.88 182 VAL A C 1
ATOM 1328 O O . VAL A 1 182 ? 1.031 -33.938 -10.719 1 52.88 182 VAL A O 1
ATOM 1331 N N . LYS A 1 183 ? -0.571 -33.031 -9.625 1 55.31 183 LYS A N 1
ATOM 1332 C CA . LYS A 1 183 ? -1.229 -34.281 -9.281 1 55.31 183 LYS A CA 1
ATOM 1333 C C . LYS A 1 183 ? -1.752 -35 -10.531 1 55.31 183 LYS A C 1
ATOM 1335 O O . LYS A 1 183 ? -1.634 -36.219 -10.656 1 55.31 183 LYS A O 1
ATOM 1340 N N . PHE A 1 184 ? -2.24 -34.281 -11.383 1 50.16 184 PHE A N 1
ATOM 1341 C CA . PHE A 1 184 ? -2.781 -34.875 -12.602 1 50.16 184 PHE A CA 1
ATOM 1342 C C . PHE A 1 184 ? -1.66 -35.281 -13.555 1 50.16 184 PHE A C 1
ATOM 1344 O O . PHE A 1 184 ? -1.781 -36.25 -14.281 1 50.16 184 PHE A O 1
ATOM 1351 N N . GLY A 1 185 ? -0.65 -34.531 -13.578 1 46.81 185 GLY A N 1
ATOM 1352 C CA . GLY A 1 185 ? 0.469 -34.938 -14.414 1 46.81 185 GLY A CA 1
ATOM 1353 C C . GLY A 1 185 ? 1.221 -36.125 -13.867 1 46.81 185 GLY A C 1
ATOM 1354 O O . GLY A 1 185 ? 1.935 -36.812 -14.609 1 46.81 185 GLY A O 1
ATOM 1355 N N . GLY A 1 186 ? 1.288 -36.438 -12.578 1 43.91 186 GLY A N 1
ATOM 1356 C CA . GLY A 1 186 ? 1.935 -37.594 -11.992 1 43.91 186 GLY A CA 1
ATOM 1357 C C . GLY A 1 186 ? 1.16 -38.875 -12.211 1 43.91 186 GLY A C 1
ATOM 1358 O O . GLY A 1 186 ? 1.644 -39.969 -11.883 1 43.91 186 GLY A O 1
ATOM 1359 N N . ARG A 1 187 ? -0.08 -38.938 -12.508 1 39.94 187 ARG A N 1
ATOM 1360 C CA . ARG A 1 187 ? -0.866 -40.156 -12.664 1 39.94 187 ARG A CA 1
ATOM 1361 C C . ARG A 1 187 ? -0.686 -40.75 -14.055 1 39.94 187 ARG A C 1
ATOM 1363 O O . ARG A 1 187 ? -1.3 -41.781 -14.383 1 39.94 187 ARG A O 1
ATOM 1370 N N . TRP A 1 188 ? -0.022 -40.281 -14.977 1 32.25 188 TRP A N 1
ATOM 1371 C CA . TRP A 1 188 ? 0.238 -41.125 -16.125 1 32.25 188 TRP A CA 1
ATOM 1372 C C . TRP A 1 188 ? 1.545 -41.906 -15.953 1 32.25 188 TRP A C 1
ATOM 1374 O O . TRP A 1 188 ? 2.492 -41.375 -15.352 1 32.25 188 TRP A O 1
ATOM 1384 N N . MET B 1 1 ? 11.234 -45 3.254 1 29.67 1 MET B N 1
ATOM 1385 C CA . MET B 1 1 ? 10.836 -44.031 4.273 1 29.67 1 MET B CA 1
ATOM 1386 C C . MET B 1 1 ? 11.25 -42.625 3.875 1 29.67 1 MET B C 1
ATOM 1388 O O . MET B 1 1 ? 11.117 -41.688 4.664 1 29.67 1 MET B O 1
ATOM 1392 N N . ASP B 1 2 ? 12.359 -42.625 3.088 1 34.59 2 ASP B N 1
ATOM 1393 C CA . ASP B 1 2 ? 13.07 -41.438 2.611 1 34.59 2 ASP B CA 1
ATOM 1394 C C . ASP B 1 2 ? 12.117 -40.438 1.94 1 34.59 2 ASP B C 1
ATOM 1396 O O . ASP B 1 2 ? 12.398 -39.25 1.861 1 34.59 2 ASP B O 1
ATOM 1400 N N . ASN B 1 3 ? 11.312 -40.906 1.04 1 31.56 3 ASN B N 1
ATOM 1401 C CA . ASN B 1 3 ? 10.758 -40.219 -0.113 1 31.56 3 ASN B CA 1
ATOM 1402 C C . ASN B 1 3 ? 9.664 -39.25 0.3 1 31.56 3 ASN B C 1
ATOM 1404 O O . ASN B 1 3 ? 8.977 -38.656 -0.553 1 31.56 3 ASN B O 1
ATOM 1408 N N . LEU B 1 4 ? 8.812 -39.594 1.244 1 32.81 4 LEU B N 1
ATOM 1409 C CA . LEU B 1 4 ? 7.648 -38.906 1.812 1 32.81 4 LEU B CA 1
ATOM 1410 C C . LEU B 1 4 ? 8.031 -37.562 2.402 1 32.81 4 LEU B C 1
ATOM 1412 O O . LEU B 1 4 ? 7.234 -36.625 2.398 1 32.81 4 LEU B O 1
ATOM 1416 N N . LEU B 1 5 ? 9.016 -37.344 3.246 1 35.22 5 LEU B N 1
ATOM 1417 C CA . LEU B 1 5 ? 9.688 -36.219 3.855 1 35.22 5 LEU B CA 1
ATOM 1418 C C . LEU B 1 5 ? 10.172 -35.219 2.789 1 35.22 5 LEU B C 1
ATOM 1420 O O . LEU B 1 5 ? 10.438 -34.062 3.084 1 35.22 5 LEU B O 1
ATOM 1424 N N . THR B 1 6 ? 10.711 -35.562 1.762 1 37.47 6 THR B N 1
ATOM 1425 C CA . THR B 1 6 ? 11.125 -34.938 0.522 1 37.47 6 THR B CA 1
ATOM 1426 C C . THR B 1 6 ? 9.953 -34.188 -0.127 1 37.47 6 THR B C 1
ATOM 1428 O O . THR B 1 6 ? 10.133 -33.469 -1.096 1 37.47 6 THR B O 1
ATOM 1431 N N . GLN B 1 7 ? 8.75 -34.781 -0.028 1 39.69 7 GLN B N 1
ATOM 1432 C CA . GLN B 1 7 ? 7.543 -34.219 -0.623 1 39.69 7 GLN B CA 1
ATOM 1433 C C . GLN B 1 7 ? 7.09 -32.969 0.121 1 39.69 7 GLN B C 1
ATOM 1435 O O . GLN B 1 7 ? 5.914 -32.594 0.069 1 39.69 7 GLN B O 1
ATOM 1440 N N . LYS B 1 8 ? 7.367 -32.844 1.441 1 46.44 8 LYS B N 1
ATOM 1441 C CA . LYS B 1 8 ? 7.34 -31.766 2.422 1 46.44 8 LYS B CA 1
ATOM 1442 C C . LYS B 1 8 ? 7.469 -30.406 1.744 1 46.44 8 LYS B C 1
ATOM 1444 O O . LYS B 1 8 ? 7.004 -29.391 2.273 1 46.44 8 LYS B O 1
ATOM 1449 N N . THR B 1 9 ? 8.109 -30.344 0.55 1 57.16 9 THR B N 1
ATOM 1450 C CA . THR B 1 9 ? 8.727 -29.391 -0.384 1 57.16 9 THR B CA 1
ATOM 1451 C C . THR B 1 9 ? 7.66 -28.531 -1.055 1 57.16 9 THR B C 1
ATOM 1453 O O . THR B 1 9 ? 7.805 -27.312 -1.126 1 57.16 9 THR B O 1
ATOM 1456 N N . PRO B 1 10 ? 6.484 -29.359 -1.168 1 75.94 10 PRO B N 1
ATOM 1457 C CA . PRO B 1 10 ? 5.566 -28.578 -2 1 75.94 10 PRO B CA 1
ATOM 1458 C C . PRO B 1 10 ? 4.801 -27.531 -1.203 1 75.94 10 PRO B C 1
ATOM 1460 O O . PRO B 1 10 ? 4.609 -26.406 -1.679 1 75.94 10 PRO B O 1
ATOM 1463 N N . THR B 1 11 ? 4.586 -27.938 0.169 1 83.88 11 THR B N 1
ATOM 1464 C CA . THR B 1 11 ? 3.814 -26.984 0.969 1 83.88 11 THR B CA 1
ATOM 1465 C C . THR B 1 11 ? 4.684 -25.812 1.398 1 83.88 11 THR B C 1
ATOM 1467 O O . THR B 1 11 ? 4.234 -24.656 1.379 1 83.88 11 THR B O 1
ATOM 1470 N N . ALA B 1 12 ? 5.902 -26.109 1.867 1 90.12 12 ALA B N 1
ATOM 1471 C CA . ALA B 1 12 ? 6.82 -25.047 2.27 1 90.12 12 ALA B CA 1
ATOM 1472 C C . ALA B 1 12 ? 7.109 -24.094 1.107 1 90.12 12 ALA B C 1
ATOM 1474 O O . ALA B 1 12 ? 7.219 -22.891 1.298 1 90.12 12 ALA B O 1
ATOM 1475 N N . LEU B 1 13 ? 7.23 -24.641 -0.001 1 91.69 13 LEU B N 1
ATOM 1476 C CA . LEU B 1 13 ? 7.484 -23.828 -1.183 1 91.69 13 LEU B CA 1
ATOM 1477 C C . LEU B 1 13 ? 6.27 -22.969 -1.523 1 91.69 13 LEU B C 1
ATOM 1479 O O . LEU B 1 13 ? 6.41 -21.812 -1.915 1 91.69 13 LEU B O 1
ATOM 1483 N N . ALA B 1 14 ? 5.137 -23.594 -1.312 1 90.94 14 ALA B N 1
ATOM 1484 C CA . ALA B 1 14 ? 3.9 -22.859 -1.562 1 90.94 14 ALA B CA 1
ATOM 1485 C C . ALA B 1 14 ? 3.748 -21.688 -0.581 1 90.94 14 ALA B C 1
ATOM 1487 O O . ALA B 1 14 ? 3.33 -20.594 -0.964 1 90.94 14 ALA B O 1
ATOM 1488 N N . ILE B 1 15 ? 4.094 -21.969 0.61 1 94.19 15 ILE B N 1
ATOM 1489 C CA . ILE B 1 15 ? 4.016 -20.938 1.64 1 94.19 15 ILE B CA 1
ATOM 1490 C C . ILE B 1 15 ? 5.027 -19.844 1.338 1 94.19 15 ILE B C 1
ATOM 1492 O O . ILE B 1 15 ? 4.703 -18.656 1.415 1 94.19 15 ILE B O 1
ATOM 1496 N N . ALA B 1 16 ? 6.23 -20.219 0.986 1 96.12 16 ALA B N 1
ATOM 1497 C CA . ALA B 1 16 ? 7.258 -19.234 0.643 1 96.12 16 ALA B CA 1
ATOM 1498 C C . ALA B 1 16 ? 6.824 -18.375 -0.545 1 96.12 16 ALA B C 1
ATOM 1500 O O . ALA B 1 16 ? 7.066 -17.172 -0.565 1 96.12 16 ALA B O 1
ATOM 1501 N N . GLN B 1 17 ? 6.223 -18.984 -1.489 1 95.19 17 GLN B N 1
ATOM 1502 C CA . GLN B 1 17 ? 5.75 -18.25 -2.662 1 95.19 17 GLN B CA 1
ATOM 1503 C C . GLN B 1 17 ? 4.672 -17.234 -2.285 1 95.19 17 GLN B C 1
ATOM 1505 O O . GLN B 1 17 ? 4.719 -16.078 -2.715 1 95.19 17 GLN B O 1
ATOM 1510 N N . ALA B 1 18 ? 3.75 -17.688 -1.467 1 96.25 18 ALA B N 1
ATOM 1511 C CA . ALA B 1 18 ? 2.68 -16.797 -1.014 1 96.25 18 ALA B CA 1
ATOM 1512 C C . ALA B 1 18 ? 3.242 -15.633 -0.212 1 96.25 18 ALA B C 1
ATOM 1514 O O . ALA B 1 18 ? 2.834 -14.484 -0.408 1 96.25 18 ALA B O 1
ATOM 1515 N N . VAL B 1 19 ? 4.16 -15.906 0.62 1 97.81 19 VAL B N 1
ATOM 1516 C CA . VAL B 1 19 ? 4.77 -14.891 1.471 1 97.81 19 VAL B CA 1
ATOM 1517 C C . VAL B 1 19 ? 5.574 -13.914 0.615 1 97.81 19 VAL B C 1
ATOM 1519 O O . VAL B 1 19 ? 5.484 -12.695 0.8 1 97.81 19 VAL B O 1
ATOM 1522 N N . GLY B 1 20 ? 6.363 -14.445 -0.311 1 98.19 20 GLY B N 1
ATOM 1523 C CA . GLY B 1 20 ? 7.16 -13.594 -1.187 1 98.19 20 GLY B CA 1
ATOM 1524 C C . GLY B 1 20 ? 6.32 -12.656 -2.033 1 98.19 20 GLY B C 1
ATOM 1525 O O . GLY B 1 20 ? 6.617 -11.469 -2.127 1 98.19 20 GLY B O 1
ATOM 1526 N N . ILE B 1 21 ? 5.27 -13.188 -2.574 1 97.81 21 ILE B N 1
ATOM 1527 C CA . ILE B 1 21 ? 4.387 -12.406 -3.436 1 97.81 21 ILE B CA 1
ATOM 1528 C C . ILE B 1 21 ? 3.652 -11.352 -2.604 1 97.81 21 ILE B C 1
ATOM 1530 O O . ILE B 1 21 ? 3.707 -10.164 -2.908 1 97.81 21 ILE B O 1
ATOM 1534 N N . THR B 1 22 ? 3.016 -11.797 -1.53 1 98.5 22 THR B N 1
ATOM 1535 C CA . THR B 1 22 ? 2.191 -10.898 -0.726 1 98.5 22 THR B CA 1
ATOM 1536 C C . THR B 1 22 ? 3.045 -9.812 -0.081 1 98.5 22 THR B C 1
ATOM 1538 O O . THR B 1 22 ? 2.684 -8.633 -0.11 1 98.5 22 THR B O 1
ATOM 1541 N N . GLY B 1 23 ? 4.145 -10.227 0.465 1 98.56 23 GLY B N 1
ATOM 1542 C CA . GLY B 1 23 ? 5.008 -9.266 1.129 1 98.56 23 GLY B CA 1
ATOM 1543 C C . GLY B 1 23 ? 5.555 -8.211 0.189 1 98.56 23 GLY B C 1
ATOM 1544 O O . GLY B 1 23 ? 5.566 -7.02 0.521 1 98.56 23 GLY B O 1
ATOM 1545 N N . SER B 1 24 ? 6.02 -8.602 -0.941 1 98.62 24 SER B N 1
ATOM 1546 C CA . SER B 1 24 ? 6.66 -7.68 -1.876 1 98.62 24 SER B CA 1
ATOM 1547 C C . SER B 1 24 ? 5.645 -6.73 -2.5 1 98.62 24 SER B C 1
ATOM 1549 O O . SER B 1 24 ? 5.898 -5.531 -2.617 1 98.62 24 SER B O 1
ATOM 1551 N N . VAL B 1 25 ? 4.484 -7.227 -2.889 1 98.75 25 VAL B N 1
ATOM 1552 C CA . VAL B 1 25 ? 3.496 -6.379 -3.551 1 98.75 25 VAL B CA 1
ATOM 1553 C C . VAL B 1 25 ? 2.848 -5.449 -2.529 1 98.75 25 VAL B C 1
ATOM 1555 O O . VAL B 1 25 ? 2.547 -4.293 -2.836 1 98.75 25 VAL B O 1
ATOM 1558 N N . PHE B 1 26 ? 2.623 -5.969 -1.319 1 98.75 26 PHE B N 1
ATOM 1559 C CA . PHE B 1 26 ? 2.154 -5.105 -0.239 1 98.75 26 PHE B CA 1
ATOM 1560 C C . PHE B 1 26 ? 3.131 -3.963 0.007 1 98.75 26 PHE B C 1
ATOM 1562 O O . PHE B 1 26 ? 2.721 -2.811 0.156 1 98.75 26 PHE B O 1
ATOM 1569 N N . LEU B 1 27 ? 4.383 -4.32 0.08 1 98.69 27 LEU B N 1
ATOM 1570 C CA . LEU B 1 27 ? 5.434 -3.326 0.262 1 98.69 27 LEU B CA 1
ATOM 1571 C C . LEU B 1 27 ? 5.391 -2.277 -0.845 1 98.69 27 LEU B C 1
ATOM 1573 O O . LEU B 1 27 ? 5.527 -1.081 -0.579 1 98.69 27 LEU B O 1
ATOM 1577 N N . LEU B 1 28 ? 5.238 -2.688 -2.025 1 98.62 28 LEU B N 1
ATOM 1578 C CA . LEU B 1 28 ? 5.156 -1.777 -3.162 1 98.62 28 LEU B CA 1
ATOM 1579 C C . LEU B 1 28 ? 3.982 -0.818 -3.008 1 98.62 28 LEU B C 1
ATOM 1581 O O . LEU B 1 28 ? 4.141 0.396 -3.16 1 98.62 28 LEU B O 1
ATOM 1585 N N . GLY B 1 29 ? 2.783 -1.346 -2.732 1 98.38 29 GLY B N 1
ATOM 1586 C CA . GLY B 1 29 ? 1.604 -0.51 -2.574 1 98.38 29 GLY B CA 1
ATOM 1587 C C . GLY B 1 29 ? 1.74 0.509 -1.458 1 98.38 29 GLY B C 1
ATOM 1588 O O . GLY B 1 29 ? 1.354 1.668 -1.619 1 98.38 29 GLY B O 1
ATOM 1589 N N . SER B 1 30 ? 2.254 0.04 -0.349 1 98.12 30 SER B N 1
ATOM 1590 C CA . SER B 1 30 ? 2.439 0.925 0.796 1 98.12 30 SER B CA 1
ATOM 1591 C C . SER B 1 30 ? 3.453 2.021 0.49 1 98.12 30 SER B C 1
ATOM 1593 O O . SER B 1 30 ? 3.244 3.184 0.841 1 98.12 30 SER B O 1
ATOM 1595 N N . ASN B 1 31 ? 4.562 1.628 -0.149 1 98 31 ASN B N 1
ATOM 1596 C CA . ASN B 1 31 ? 5.621 2.588 -0.443 1 98 31 ASN B CA 1
ATOM 1597 C C . ASN B 1 31 ? 5.156 3.648 -1.436 1 98 31 ASN B C 1
ATOM 1599 O O . ASN B 1 31 ? 5.461 4.832 -1.272 1 98 31 ASN B O 1
ATOM 1603 N N . VAL B 1 32 ? 4.484 3.291 -2.438 1 98.25 32 VAL B N 1
ATOM 1604 C CA . VAL B 1 32 ? 3.947 4.227 -3.418 1 98.25 32 VAL B CA 1
ATOM 1605 C C . VAL B 1 32 ? 2.965 5.18 -2.738 1 98.25 32 VAL B C 1
ATOM 1607 O O . VAL B 1 32 ? 2.951 6.379 -3.027 1 98.25 32 VAL B O 1
ATOM 1610 N N . CYS B 1 33 ? 2.178 4.652 -1.835 1 98.38 33 CYS B N 1
ATOM 1611 C CA . CYS B 1 33 ? 1.173 5.434 -1.124 1 98.38 33 CYS B CA 1
ATOM 1612 C C . CYS B 1 33 ? 1.821 6.555 -0.321 1 98.38 33 CYS B C 1
ATOM 1614 O O . CYS B 1 33 ? 1.257 7.645 -0.201 1 98.38 33 CYS B O 1
ATOM 1616 N N . LEU B 1 34 ? 2.984 6.348 0.24 1 98.5 34 LEU B N 1
ATOM 1617 C CA . LEU B 1 34 ? 3.686 7.383 0.989 1 98.5 34 LEU B CA 1
ATOM 1618 C C . LEU B 1 34 ? 3.924 8.617 0.122 1 98.5 34 LEU B C 1
ATOM 1620 O O . LEU B 1 34 ? 3.664 9.742 0.552 1 98.5 34 LEU B O 1
ATOM 1624 N N . SER B 1 35 ? 4.379 8.375 -1.109 1 98.62 35 SER B N 1
ATOM 1625 C CA . SER B 1 35 ? 4.773 9.469 -1.991 1 98.62 35 SER B CA 1
ATOM 1626 C C . SER B 1 35 ? 3.561 10.102 -2.67 1 98.62 35 SER B C 1
ATOM 1628 O O . SER B 1 35 ? 3.527 11.312 -2.896 1 98.62 35 SER B O 1
ATOM 1630 N N . VAL B 1 36 ? 2.559 9.32 -2.947 1 98.25 36 VAL B N 1
ATOM 1631 C CA . VAL B 1 36 ? 1.491 9.812 -3.811 1 98.25 36 VAL B CA 1
ATOM 1632 C C . VAL B 1 36 ? 0.338 10.344 -2.959 1 98.25 36 VAL B C 1
ATOM 1634 O O . VAL B 1 36 ? -0.494 11.117 -3.438 1 98.25 36 VAL B O 1
ATOM 1637 N N . VAL B 1 37 ? 0.242 9.922 -1.729 1 98.5 37 VAL B N 1
ATOM 1638 C CA . VAL B 1 37 ? -0.852 10.352 -0.864 1 98.5 37 VAL B CA 1
ATOM 1639 C C . VAL B 1 37 ? -0.289 11.023 0.385 1 98.5 37 VAL B C 1
ATOM 1641 O O . VAL B 1 37 ? -0.633 12.172 0.687 1 98.5 37 VAL B O 1
ATOM 1644 N N . GLY B 1 38 ? 0.635 10.375 1.056 1 98.56 38 GLY B N 1
ATOM 1645 C CA . GLY B 1 38 ? 1.145 10.852 2.33 1 98.56 38 GLY B CA 1
ATOM 1646 C C . GLY B 1 38 ? 1.817 12.211 2.232 1 98.56 38 GLY B C 1
ATOM 1647 O O . GLY B 1 38 ? 1.435 13.148 2.932 1 98.56 38 GLY B O 1
ATOM 1648 N N . ILE B 1 39 ? 2.777 12.305 1.334 1 98.75 39 ILE B N 1
ATOM 1649 C CA . ILE B 1 39 ? 3.592 13.508 1.246 1 98.75 39 ILE B CA 1
ATOM 1650 C C . ILE B 1 39 ? 2.738 14.672 0.743 1 98.75 39 ILE B C 1
ATOM 1652 O O . ILE B 1 39 ? 2.756 15.758 1.325 1 98.75 39 ILE B O 1
ATOM 1656 N N . PRO B 1 40 ? 1.923 14.492 -0.279 1 98.5 40 PRO B N 1
ATOM 1657 C CA . PRO B 1 40 ? 1.067 15.602 -0.711 1 98.5 40 PRO B CA 1
ATOM 1658 C C . PRO B 1 40 ? 0.137 16.094 0.395 1 98.5 40 PRO B C 1
ATOM 1660 O O . PRO B 1 40 ? -0.126 17.297 0.496 1 98.5 40 PRO B O 1
ATOM 1663 N N . ALA B 1 41 ? -0.381 15.266 1.191 1 98.62 41 ALA B N 1
ATOM 1664 C CA . ALA B 1 41 ? -1.215 15.688 2.312 1 98.62 41 ALA B CA 1
ATOM 1665 C C . ALA B 1 41 ? -0.41 16.5 3.32 1 98.62 41 ALA B C 1
ATOM 1667 O O . ALA B 1 41 ? -0.846 17.578 3.752 1 98.62 41 ALA B O 1
ATOM 1668 N N . ALA B 1 42 ? 0.766 16.062 3.633 1 98.5 42 ALA B N 1
ATOM 1669 C CA . ALA B 1 42 ? 1.614 16.734 4.621 1 98.5 42 ALA B CA 1
ATOM 1670 C C . ALA B 1 42 ? 2.109 18.078 4.105 1 98.5 42 ALA B C 1
ATOM 1672 O O . ALA B 1 42 ? 2.32 19.016 4.883 1 98.5 42 ALA B O 1
ATOM 1673 N N . MET B 1 43 ? 2.242 18.234 2.824 1 97.62 43 MET B N 1
ATOM 1674 C CA . MET B 1 43 ? 2.805 19.422 2.205 1 97.62 43 MET B CA 1
ATOM 1675 C C . MET B 1 43 ? 1.831 20.594 2.297 1 97.62 43 MET B C 1
ATOM 1677 O O . MET B 1 43 ? 2.209 21.75 2.061 1 97.62 43 MET B O 1
ATOM 1681 N N . GLN B 1 44 ? 0.626 20.328 2.664 1 97.81 44 GLN B N 1
ATOM 1682 C CA . GLN B 1 44 ? -0.353 21.391 2.85 1 97.81 44 GLN B CA 1
ATOM 1683 C C . GLN B 1 44 ? -0.083 22.172 4.133 1 97.81 44 GLN B C 1
ATOM 1685 O O . GLN B 1 44 ? -0.629 23.25 4.336 1 97.81 44 GLN B O 1
ATOM 1690 N N . ALA B 1 45 ? 0.717 21.641 5.004 1 97 45 ALA B N 1
ATOM 1691 C CA . ALA B 1 45 ? 1.039 22.266 6.285 1 97 45 ALA B CA 1
ATOM 1692 C C . ALA B 1 45 ? 2.193 23.266 6.137 1 97 45 ALA B C 1
ATOM 1694 O O . ALA B 1 45 ? 3.031 23.109 5.242 1 97 45 ALA B O 1
ATOM 1695 N N . PRO B 1 46 ? 2.207 24.266 7.004 1 96.06 46 PRO B N 1
ATOM 1696 C CA . PRO B 1 46 ? 3.41 25.109 7.051 1 96.06 46 PRO B CA 1
ATOM 1697 C C . PRO B 1 46 ? 4.656 24.328 7.457 1 96.06 46 PRO B C 1
ATOM 1699 O O . PRO B 1 46 ? 4.547 23.234 8.023 1 96.06 46 PRO B O 1
ATOM 1702 N N . ALA B 1 47 ? 5.746 24.812 7.258 1 95.44 47 ALA B N 1
ATOM 1703 C CA . ALA B 1 47 ? 7.043 24.141 7.297 1 95.44 47 ALA B CA 1
ATOM 1704 C C . ALA B 1 47 ? 7.258 23.438 8.625 1 95.44 47 ALA B C 1
ATOM 1706 O O . ALA B 1 47 ? 7.648 22.266 8.656 1 95.44 47 ALA B O 1
ATOM 1707 N N . PRO B 1 48 ? 6.988 24.109 9.766 1 96.06 48 PRO B N 1
ATOM 1708 C CA . PRO B 1 48 ? 7.277 23.438 11.031 1 96.06 48 PRO B CA 1
ATOM 1709 C C . PRO B 1 48 ? 6.438 22.172 11.234 1 96.06 48 PRO B C 1
ATOM 1711 O O . PRO B 1 48 ? 6.949 21.156 11.695 1 96.06 48 PRO B O 1
ATOM 1714 N N . LEU B 1 49 ? 5.207 22.281 10.852 1 96.62 49 LEU B N 1
ATOM 1715 C CA . LEU B 1 49 ? 4.332 21.125 11.008 1 96.62 49 LEU B CA 1
ATOM 1716 C C . LEU B 1 49 ? 4.574 20.094 9.898 1 96.62 49 LEU B C 1
ATOM 1718 O O . LEU B 1 49 ? 4.52 18.891 10.133 1 96.62 49 LEU B O 1
ATOM 1722 N N . ALA B 1 50 ? 4.828 20.562 8.695 1 97.81 50 ALA B N 1
ATOM 1723 C CA . ALA B 1 50 ? 5.055 19.672 7.555 1 97.81 50 ALA B CA 1
ATOM 1724 C C . ALA B 1 50 ? 6.223 18.719 7.82 1 97.81 50 ALA B C 1
ATOM 1726 O O . ALA B 1 50 ? 6.141 17.531 7.523 1 97.81 50 ALA B O 1
ATOM 1727 N N . VAL B 1 51 ? 7.266 19.234 8.352 1 97.88 51 VAL B N 1
ATOM 1728 C CA . VAL B 1 51 ? 8.453 18.422 8.57 1 97.88 51 VAL B CA 1
ATOM 1729 C C . VAL B 1 51 ? 8.18 17.406 9.688 1 97.88 51 VAL B C 1
ATOM 1731 O O . VAL B 1 51 ? 8.68 16.281 9.656 1 97.88 51 VAL B O 1
ATOM 1734 N N . LYS B 1 52 ? 7.418 17.766 10.648 1 97.81 52 LYS B N 1
ATOM 1735 C CA . LYS B 1 52 ? 7.004 16.812 11.68 1 97.81 52 LYS B CA 1
ATOM 1736 C C . LYS B 1 52 ? 6.164 15.688 11.094 1 97.81 52 LYS B C 1
ATOM 1738 O O . LYS B 1 52 ? 6.336 14.523 11.453 1 97.81 52 LYS B O 1
ATOM 1743 N N . GLN B 1 53 ? 5.266 16.062 10.281 1 98.56 53 GLN B N 1
ATOM 1744 C CA . GLN B 1 53 ? 4.426 15.055 9.633 1 98.56 53 GLN B CA 1
ATOM 1745 C C . GLN B 1 53 ? 5.254 14.156 8.719 1 98.56 53 GLN B C 1
ATOM 1747 O O . GLN B 1 53 ? 5.02 12.945 8.656 1 98.56 53 GLN B O 1
ATOM 1752 N N . TRP B 1 54 ? 6.188 14.75 8 1 98.62 54 TRP B N 1
ATOM 1753 C CA . TRP B 1 54 ? 7.113 13.938 7.219 1 98.62 54 TRP B CA 1
ATOM 1754 C C . TRP B 1 54 ? 7.828 12.922 8.102 1 98.62 54 TRP B C 1
ATOM 1756 O O . TRP B 1 54 ? 7.969 11.75 7.73 1 98.62 54 TRP B O 1
ATOM 1766 N N . HIS B 1 55 ? 8.312 13.375 9.195 1 98.44 55 HIS B N 1
ATOM 1767 C CA . HIS B 1 55 ? 9.039 12.484 10.102 1 98.44 55 HIS B CA 1
ATOM 1768 C C . HIS B 1 55 ? 8.172 11.297 10.516 1 98.44 55 HIS B C 1
ATOM 1770 O O . HIS B 1 55 ? 8.656 10.172 10.617 1 98.44 55 HIS B O 1
ATOM 1776 N N . THR B 1 56 ? 6.914 11.523 10.758 1 98.56 56 THR B N 1
ATOM 1777 C CA . THR B 1 56 ? 5.977 10.453 11.078 1 98.56 56 THR B CA 1
ATOM 1778 C C . THR B 1 56 ? 5.824 9.5 9.891 1 98.56 56 THR B C 1
ATOM 1780 O O . THR B 1 56 ? 5.844 8.281 10.07 1 98.56 56 THR B O 1
ATOM 1783 N N . ILE B 1 57 ? 5.656 10.039 8.727 1 98.69 57 ILE B N 1
ATOM 1784 C CA . ILE B 1 57 ? 5.543 9.242 7.504 1 98.69 57 ILE B CA 1
ATOM 1785 C C . ILE B 1 57 ? 6.801 8.391 7.324 1 98.69 57 ILE B C 1
ATOM 1787 O O . ILE B 1 57 ? 6.711 7.191 7.07 1 98.69 57 ILE B O 1
ATOM 1791 N N . PHE B 1 58 ? 7.941 9.078 7.492 1 98.25 58 PHE B N 1
ATOM 1792 C CA . PHE B 1 58 ? 9.242 8.445 7.336 1 98.25 58 PHE B CA 1
ATOM 1793 C C . PHE B 1 58 ? 9.422 7.312 8.344 1 98.25 58 PHE B C 1
ATOM 1795 O O . PHE B 1 58 ? 9.805 6.199 7.98 1 98.25 58 PHE B O 1
ATOM 1802 N N . THR B 1 59 ? 9.133 7.496 9.594 1 97.75 59 THR B N 1
ATOM 1803 C CA . THR B 1 59 ? 9.391 6.543 10.664 1 97.75 59 THR B CA 1
ATOM 1804 C C . THR B 1 59 ? 8.398 5.387 10.617 1 97.75 59 THR B C 1
ATOM 1806 O O . THR B 1 59 ? 8.781 4.219 10.695 1 97.75 59 THR B O 1
ATOM 1809 N N . ARG B 1 60 ? 7.16 5.625 10.469 1 97.69 60 ARG B N 1
ATOM 1810 C CA . ARG B 1 60 ? 6.164 4.562 10.398 1 97.69 60 ARG B CA 1
ATOM 1811 C C . ARG B 1 60 ? 6.297 3.77 9.102 1 97.69 60 ARG B C 1
ATOM 1813 O O . ARG B 1 60 ? 6.184 2.541 9.109 1 97.69 60 ARG B O 1
ATOM 1820 N N . GLY B 1 61 ? 6.488 4.555 7.984 1 97.06 61 GLY B N 1
ATOM 1821 C CA . GLY B 1 61 ? 6.727 3.867 6.723 1 97.06 61 GLY B CA 1
ATOM 1822 C C . GLY B 1 61 ? 7.898 2.906 6.781 1 97.06 61 GLY B C 1
ATOM 1823 O O . GLY B 1 61 ? 7.809 1.775 6.301 1 97.06 61 GLY B O 1
ATOM 1824 N N . GLY B 1 62 ? 9 3.334 7.383 1 96.44 62 GLY B N 1
ATOM 1825 C CA . GLY B 1 62 ? 10.18 2.49 7.52 1 96.44 62 GLY B CA 1
ATOM 1826 C C . GLY B 1 62 ? 9.945 1.28 8.406 1 96.44 62 GLY B C 1
ATOM 1827 O O . GLY B 1 62 ? 10.469 0.198 8.141 1 96.44 62 GLY B O 1
ATOM 1828 N N . ALA B 1 63 ? 9.195 1.439 9.453 1 96.31 63 ALA B N 1
ATOM 1829 C CA . ALA B 1 63 ? 8.906 0.356 10.391 1 96.31 63 ALA B CA 1
ATOM 1830 C C . ALA B 1 63 ? 8.117 -0.76 9.719 1 96.31 63 ALA B C 1
ATOM 1832 O O . ALA B 1 63 ? 8.203 -1.924 10.117 1 96.31 63 ALA B O 1
ATOM 1833 N N . ILE B 1 64 ? 7.359 -0.419 8.742 1 95.94 64 ILE B N 1
ATOM 1834 C CA . ILE B 1 64 ? 6.566 -1.392 8 1 95.94 64 ILE B CA 1
ATOM 1835 C C . ILE B 1 64 ? 7.402 -1.977 6.863 1 95.94 64 ILE B C 1
ATOM 1837 O O . ILE B 1 64 ? 7.438 -3.193 6.676 1 95.94 64 ILE B O 1
ATOM 1841 N N . ALA B 1 65 ? 8.102 -1.118 6.168 1 97.25 65 ALA B N 1
ATOM 1842 C CA . ALA B 1 65 ? 8.773 -1.489 4.926 1 97.25 65 ALA B CA 1
ATOM 1843 C C . ALA B 1 65 ? 9.953 -2.42 5.195 1 97.25 65 ALA B C 1
ATOM 1845 O O . ALA B 1 65 ? 10.148 -3.412 4.488 1 97.25 65 ALA B O 1
ATOM 1846 N N . ARG B 1 66 ? 10.797 -2.152 6.215 1 96.31 66 ARG B N 1
ATOM 1847 C CA . ARG B 1 66 ? 12.039 -2.889 6.449 1 96.31 66 ARG B CA 1
ATOM 1848 C C . ARG B 1 66 ? 11.758 -4.355 6.746 1 96.31 66 ARG B C 1
ATOM 1850 O O . ARG B 1 66 ? 12.305 -5.246 6.09 1 96.31 66 ARG B O 1
ATOM 1857 N N . PRO B 1 67 ? 10.891 -4.684 7.691 1 97.31 67 PRO B N 1
ATOM 1858 C CA . PRO B 1 67 ? 10.625 -6.102 7.934 1 97.31 67 PRO B CA 1
ATOM 1859 C C . PRO B 1 67 ? 10.016 -6.801 6.723 1 97.31 67 PRO B C 1
ATOM 1861 O O . PRO B 1 67 ? 10.32 -7.969 6.457 1 97.31 67 PRO B O 1
ATOM 1864 N N . LEU B 1 68 ? 9.125 -6.148 5.98 1 97.81 68 LEU B N 1
ATOM 1865 C CA . LEU B 1 68 ? 8.508 -6.766 4.809 1 97.81 68 LEU B CA 1
ATOM 1866 C C . LEU B 1 68 ? 9.555 -7.078 3.744 1 97.81 68 LEU B C 1
ATOM 1868 O O . LEU B 1 68 ? 9.469 -8.109 3.076 1 97.81 68 LEU B O 1
ATOM 1872 N N . ALA B 1 69 ? 10.445 -6.125 3.557 1 97.94 69 ALA B N 1
ATOM 1873 C CA . ALA B 1 69 ? 11.516 -6.352 2.592 1 97.94 69 ALA B CA 1
ATOM 1874 C C . ALA B 1 69 ? 12.336 -7.586 2.959 1 97.94 69 ALA B C 1
ATOM 1876 O O . ALA B 1 69 ? 12.609 -8.43 2.105 1 97.94 69 ALA B O 1
ATOM 1877 N N . ILE B 1 70 ? 12.695 -7.715 4.215 1 97.69 70 ILE B N 1
ATOM 1878 C CA . ILE B 1 70 ? 13.531 -8.812 4.688 1 97.69 70 ILE B CA 1
ATOM 1879 C C . ILE B 1 70 ? 12.766 -10.133 4.582 1 97.69 70 ILE B C 1
ATOM 1881 O O . ILE B 1 70 ? 13.289 -11.125 4.086 1 97.69 70 ILE B O 1
ATOM 1885 N N . VAL B 1 71 ? 11.523 -10.172 5.062 1 98.06 71 VAL B N 1
ATOM 1886 C CA . VAL B 1 71 ? 10.711 -11.375 5.039 1 98.06 71 VAL B CA 1
ATOM 1887 C C . VAL B 1 71 ? 10.516 -11.844 3.598 1 98.06 71 VAL B C 1
ATOM 1889 O O . VAL B 1 71 ? 10.602 -13.039 3.309 1 98.06 71 VAL B O 1
ATOM 1892 N N . SER B 1 72 ? 10.219 -10.922 2.658 1 98.56 72 SER B N 1
ATOM 1893 C CA . SER B 1 72 ? 10.031 -11.273 1.256 1 98.56 72 SER B CA 1
ATOM 1894 C C . SER B 1 72 ? 11.32 -11.805 0.639 1 98.56 72 SER B C 1
ATOM 1896 O O . SER B 1 72 ? 11.297 -12.75 -0.154 1 98.56 72 SER B O 1
ATOM 1898 N N . ALA B 1 73 ? 12.406 -11.172 1.001 1 98.44 73 ALA B N 1
ATOM 1899 C CA . ALA B 1 73 ? 13.703 -11.625 0.49 1 98.44 73 ALA B CA 1
ATOM 1900 C C . ALA B 1 73 ? 14.023 -13.039 0.962 1 98.44 73 ALA B C 1
ATOM 1902 O O . ALA B 1 73 ? 14.523 -13.859 0.191 1 98.44 73 ALA B O 1
ATOM 1903 N N . LEU B 1 74 ? 13.781 -13.336 2.225 1 98.5 74 LEU B N 1
ATOM 1904 C CA . LEU B 1 74 ? 14.016 -14.672 2.752 1 98.5 74 LEU B CA 1
ATOM 1905 C C . LEU B 1 74 ? 13.133 -15.703 2.047 1 98.5 74 LEU B C 1
ATOM 1907 O O . LEU B 1 74 ? 13.586 -16.812 1.745 1 98.5 74 LEU B O 1
ATOM 1911 N N . ALA B 1 75 ? 11.906 -15.352 1.804 1 98.44 75 ALA B N 1
ATOM 1912 C CA . ALA B 1 75 ? 10.977 -16.25 1.117 1 98.44 75 ALA B CA 1
ATOM 1913 C C . ALA B 1 75 ? 11.445 -16.531 -0.306 1 98.44 75 ALA B C 1
ATOM 1915 O O . ALA B 1 75 ? 11.508 -17.703 -0.722 1 98.44 75 ALA B O 1
ATOM 1916 N N . THR B 1 76 ? 11.758 -15.484 -1.031 1 98.38 76 THR B N 1
ATOM 1917 C CA . THR B 1 76 ? 12.18 -15.672 -2.412 1 98.38 76 THR B CA 1
ATOM 1918 C C . THR B 1 76 ? 13.547 -16.359 -2.469 1 98.38 76 THR B C 1
ATOM 1920 O O . THR B 1 76 ? 13.82 -17.141 -3.389 1 98.38 76 THR B O 1
ATOM 1923 N N . GLY B 1 77 ? 14.414 -16.031 -1.526 1 98.38 77 GLY B N 1
ATOM 1924 C CA . GLY B 1 77 ? 15.68 -16.75 -1.435 1 98.38 77 GLY B CA 1
ATOM 1925 C C . GLY B 1 77 ? 15.508 -18.234 -1.204 1 98.38 77 GLY B C 1
ATOM 1926 O O . GLY B 1 77 ? 16.219 -19.047 -1.794 1 98.38 77 GLY B O 1
ATOM 1927 N N . TYR B 1 78 ? 14.602 -18.562 -0.307 1 97.81 78 TYR B N 1
ATOM 1928 C CA . TYR B 1 78 ? 14.289 -19.953 -0.05 1 97.81 78 TYR B CA 1
ATOM 1929 C C . TYR B 1 78 ? 13.797 -20.641 -1.316 1 97.81 78 TYR B C 1
ATOM 1931 O O . TYR B 1 78 ? 14.172 -21.781 -1.6 1 97.81 78 TYR B O 1
ATOM 1939 N N . LEU B 1 79 ? 12.938 -20 -2.061 1 95.56 79 LEU B N 1
ATOM 1940 C CA . LEU B 1 79 ? 12.445 -20.562 -3.322 1 95.56 79 LEU B CA 1
ATOM 1941 C C . LEU B 1 79 ? 13.602 -20.797 -4.293 1 95.56 79 LEU B C 1
ATOM 1943 O O . LEU B 1 79 ? 13.727 -21.875 -4.863 1 95.56 79 LEU B O 1
ATOM 1947 N N . ALA B 1 80 ? 14.359 -19.766 -4.43 1 96.62 80 ALA B N 1
AT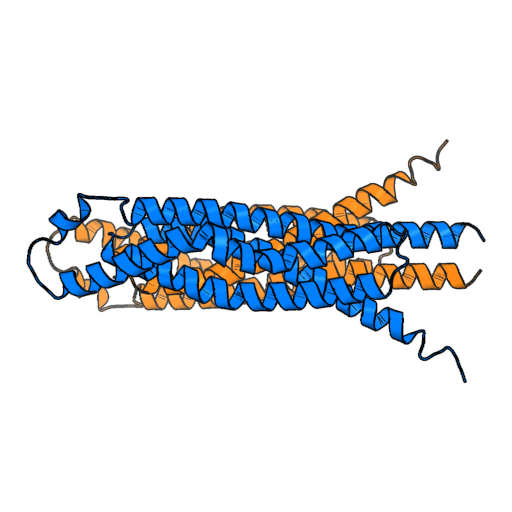OM 1948 C CA . ALA B 1 80 ? 15.492 -19.891 -5.352 1 96.62 80 ALA B CA 1
ATOM 1949 C C . ALA B 1 80 ? 16.406 -21.031 -4.953 1 96.62 80 ALA B C 1
ATOM 1951 O O . ALA B 1 80 ? 16.891 -21.781 -5.809 1 96.62 80 ALA B O 1
ATOM 1952 N N . TYR B 1 81 ? 16.641 -21.188 -3.672 1 96 81 TYR B N 1
ATOM 1953 C CA . TYR B 1 81 ? 17.531 -22.219 -3.152 1 96 81 TYR B CA 1
ATOM 1954 C C . TYR B 1 81 ? 17.016 -23.609 -3.521 1 96 81 TYR B C 1
ATOM 1956 O O . TYR B 1 81 ? 17.812 -24.531 -3.695 1 96 81 TYR B O 1
ATOM 1964 N N . ASN B 1 82 ? 15.727 -23.797 -3.75 1 93.69 82 ASN B N 1
ATOM 1965 C CA . ASN B 1 82 ? 15.102 -25.094 -3.998 1 93.69 82 ASN B CA 1
ATOM 1966 C C . ASN B 1 82 ? 14.719 -25.266 -5.465 1 93.69 82 ASN B C 1
ATOM 1968 O O . ASN B 1 82 ? 13.953 -26.172 -5.816 1 93.69 82 ASN B O 1
ATOM 1972 N N . GLN B 1 83 ? 15.219 -24.406 -6.293 1 90.56 83 GLN B N 1
ATOM 1973 C CA . GLN B 1 83 ? 14.883 -24.469 -7.715 1 90.56 83 GLN B CA 1
ATOM 1974 C C . GLN B 1 83 ? 16.125 -24.719 -8.562 1 90.56 83 GLN B C 1
ATOM 1976 O O . GLN B 1 83 ? 17.25 -24.422 -8.133 1 90.56 83 GLN B O 1
ATOM 1981 N N . ASP B 1 84 ? 15.906 -25.312 -9.727 1 91.19 84 ASP B N 1
ATOM 1982 C CA . ASP B 1 84 ? 16.984 -25.531 -10.688 1 91.19 84 ASP B CA 1
ATOM 1983 C C . ASP B 1 84 ? 17.594 -24.203 -11.133 1 91.19 84 ASP B C 1
ATOM 1985 O O . ASP B 1 84 ? 16.891 -23.328 -11.656 1 91.19 84 ASP B O 1
ATOM 1989 N N . PRO B 1 85 ? 18.875 -24.047 -10.922 1 93.75 85 PRO B N 1
ATOM 1990 C CA . PRO B 1 85 ? 19.547 -22.797 -11.258 1 93.75 85 PRO B CA 1
ATOM 1991 C C . PRO B 1 85 ? 19.406 -22.422 -12.734 1 93.75 85 PRO B C 1
ATOM 1993 O O . PRO B 1 85 ? 19.641 -21.266 -13.109 1 93.75 85 PRO B O 1
ATOM 1996 N N . LYS B 1 86 ? 19 -23.297 -13.547 1 93.62 86 LYS B N 1
ATOM 1997 C CA . LYS B 1 86 ? 18.859 -23.016 -14.977 1 93.62 86 LYS B CA 1
ATOM 1998 C C . LYS B 1 86 ? 17.422 -22.609 -15.305 1 93.62 86 LYS B C 1
ATOM 2000 O O . LYS B 1 86 ? 17.141 -22.172 -16.422 1 93.62 86 LYS B O 1
ATOM 2005 N N . SER B 1 87 ? 16.562 -22.734 -14.312 1 91.44 87 SER B N 1
ATOM 2006 C CA . SER B 1 87 ? 15.148 -22.469 -14.562 1 91.44 87 SER B CA 1
ATOM 2007 C C . SER B 1 87 ? 14.844 -20.984 -14.516 1 91.44 87 SER B C 1
ATOM 2009 O O . SER B 1 87 ? 15.57 -20.219 -13.875 1 91.44 87 SER B O 1
ATOM 2011 N N . THR B 1 88 ? 13.867 -20.547 -15.195 1 93.06 88 THR B N 1
ATOM 2012 C CA . THR B 1 88 ? 13.406 -19.156 -15.203 1 93.06 88 THR B CA 1
ATOM 2013 C C . THR B 1 88 ? 12.906 -18.75 -13.82 1 93.06 88 THR B C 1
ATOM 2015 O O . THR B 1 88 ? 13.234 -17.656 -13.336 1 93.06 88 THR B O 1
ATOM 2018 N N . PRO B 1 89 ? 12.172 -19.656 -13.094 1 93.94 89 PRO B N 1
ATOM 2019 C CA . PRO B 1 89 ? 11.734 -19.266 -11.75 1 93.94 89 PRO B CA 1
ATOM 2020 C C . PRO B 1 89 ? 12.898 -19.016 -10.797 1 93.94 89 PRO B C 1
ATOM 2022 O O . PRO B 1 89 ? 12.82 -18.125 -9.945 1 93.94 89 PRO B O 1
ATOM 2025 N N . PHE B 1 90 ? 13.953 -19.75 -10.953 1 95.19 90 PHE B N 1
ATOM 2026 C CA . PHE B 1 90 ? 15.133 -19.5 -10.141 1 95.19 90 PHE B CA 1
ATOM 2027 C C . PHE B 1 90 ? 15.672 -18.094 -10.375 1 95.19 90 PHE B C 1
ATOM 2029 O O . PHE B 1 90 ? 15.914 -17.359 -9.422 1 95.19 90 PHE B O 1
ATOM 2036 N N . ARG B 1 91 ? 15.859 -17.672 -11.609 1 97.44 91 ARG B N 1
ATOM 2037 C CA . ARG B 1 91 ? 16.422 -16.359 -11.953 1 97.44 91 ARG B CA 1
ATOM 2038 C C . ARG B 1 91 ? 15.523 -15.242 -11.438 1 97.44 91 ARG B C 1
ATOM 2040 O O . ARG B 1 91 ? 16.016 -14.227 -10.938 1 97.44 91 ARG B O 1
ATOM 2047 N N . LEU B 1 92 ? 14.281 -15.43 -11.57 1 97.81 92 LEU B N 1
ATOM 2048 C CA . LEU B 1 92 ? 13.32 -14.422 -11.133 1 97.81 92 LEU B CA 1
ATOM 2049 C C . LEU B 1 92 ? 13.336 -14.273 -9.617 1 97.81 92 LEU B C 1
ATOM 2051 O O . LEU B 1 92 ? 13.398 -13.164 -9.094 1 97.81 92 LEU B O 1
ATOM 2055 N N . ASN B 1 93 ? 13.305 -15.43 -8.906 1 98 93 ASN B N 1
ATOM 2056 C CA . ASN B 1 93 ? 13.32 -15.375 -7.449 1 98 93 ASN B CA 1
ATOM 2057 C C . ASN B 1 93 ? 14.672 -14.891 -6.918 1 98 93 ASN B C 1
ATOM 2059 O O . ASN B 1 93 ? 14.727 -14.211 -5.895 1 98 93 ASN B O 1
ATOM 2063 N N . ALA B 1 94 ? 15.75 -15.211 -7.59 1 98.5 94 ALA B N 1
ATOM 2064 C CA . ALA B 1 94 ? 17.062 -14.711 -7.195 1 98.5 94 ALA B CA 1
ATOM 2065 C C . ALA B 1 94 ? 17.141 -13.195 -7.332 1 98.5 94 ALA B C 1
ATOM 2067 O O . ALA B 1 94 ? 17.656 -12.508 -6.445 1 98.5 94 ALA B O 1
ATOM 2068 N N . LEU B 1 95 ? 16.656 -12.695 -8.422 1 98.44 95 LEU B N 1
ATOM 2069 C CA . LEU B 1 95 ? 16.641 -11.258 -8.633 1 98.44 95 LEU B CA 1
ATOM 2070 C C . LEU B 1 95 ? 15.789 -10.562 -7.578 1 98.44 95 LEU B C 1
ATOM 2072 O O . LEU B 1 95 ? 16.188 -9.523 -7.039 1 98.44 95 LEU B O 1
ATOM 2076 N N . ALA B 1 96 ? 14.602 -11.141 -7.32 1 98.69 96 ALA B N 1
ATOM 2077 C CA . ALA B 1 96 ? 13.742 -10.578 -6.281 1 98.69 96 ALA B CA 1
ATOM 2078 C C . ALA B 1 96 ? 14.453 -10.562 -4.93 1 98.69 96 ALA B C 1
ATOM 2080 O O . ALA B 1 96 ? 14.328 -9.594 -4.172 1 98.69 96 ALA B O 1
ATOM 2081 N N . THR B 1 97 ? 15.195 -11.586 -4.629 1 98.75 97 THR B N 1
ATOM 2082 C CA . THR B 1 97 ? 15.906 -11.727 -3.365 1 98.75 97 THR B CA 1
ATOM 2083 C C . THR B 1 97 ? 16.922 -10.602 -3.186 1 98.75 97 THR B C 1
ATOM 2085 O O . THR B 1 97 ? 17.172 -10.156 -2.062 1 98.75 97 THR B O 1
ATOM 2088 N N . ILE B 1 98 ? 17.469 -10.133 -4.258 1 98.31 98 ILE B N 1
ATOM 2089 C CA . ILE B 1 98 ? 18.469 -9.078 -4.215 1 98.31 98 ILE B CA 1
ATOM 2090 C C . ILE B 1 98 ? 17.781 -7.711 -4.223 1 98.31 98 ILE B C 1
ATOM 2092 O O . ILE B 1 98 ? 18.141 -6.828 -3.434 1 98.31 98 ILE B O 1
ATOM 2096 N N . LEU B 1 99 ? 16.797 -7.52 -5.008 1 98.44 99 LEU B N 1
ATOM 2097 C CA . LEU B 1 99 ? 16.203 -6.211 -5.254 1 98.44 99 LEU B CA 1
ATOM 2098 C C . LEU B 1 99 ? 15.336 -5.773 -4.074 1 98.44 99 LEU B C 1
ATOM 2100 O O . LEU B 1 99 ? 15.336 -4.598 -3.699 1 98.44 99 LEU B O 1
ATOM 2104 N N . LEU B 1 100 ? 14.594 -6.672 -3.449 1 98.31 100 LEU B N 1
ATOM 2105 C CA . LEU B 1 100 ? 13.633 -6.301 -2.414 1 98.31 100 LEU B CA 1
ATOM 2106 C C . LEU B 1 100 ? 14.344 -5.742 -1.188 1 98.31 100 LEU B C 1
ATOM 2108 O O . LEU B 1 100 ? 14.016 -4.652 -0.717 1 98.31 100 LEU B O 1
ATOM 2112 N N . PRO B 1 101 ? 15.359 -6.309 -0.702 1 97.62 101 PRO B N 1
ATOM 2113 C CA . PRO B 1 101 ? 16.016 -5.723 0.465 1 97.62 101 PRO B CA 1
ATOM 2114 C C . PRO B 1 101 ? 16.953 -4.57 0.096 1 97.62 101 PRO B C 1
ATOM 2116 O O . PRO B 1 101 ? 17.469 -3.885 0.98 1 97.62 101 PRO B O 1
ATOM 2119 N N . SER B 1 102 ? 17.234 -4.324 -1.18 1 97.12 102 SER B N 1
ATOM 2120 C CA . SER B 1 102 ? 18.125 -3.26 -1.62 1 97.12 102 SER B CA 1
ATOM 2121 C C . SER B 1 102 ? 17.562 -1.885 -1.278 1 97.12 102 SER B C 1
ATOM 2123 O O . SER B 1 102 ? 18.266 -0.877 -1.39 1 97.12 102 SER B O 1
ATOM 2125 N N . ILE B 1 103 ? 16.328 -1.854 -0.83 1 95.25 103 ILE B N 1
ATOM 2126 C CA . ILE B 1 103 ? 15.727 -0.583 -0.431 1 95.25 103 ILE B CA 1
ATOM 2127 C C . ILE B 1 103 ? 16.469 -0.021 0.777 1 95.25 103 ILE B C 1
ATOM 2129 O O . ILE B 1 103 ? 16.547 1.196 0.959 1 95.25 103 ILE B O 1
ATOM 2133 N N . VAL B 1 104 ? 17.047 -0.892 1.617 1 94.56 104 VAL B N 1
ATOM 2134 C CA . VAL B 1 104 ? 17.766 -0.465 2.814 1 94.56 104 VAL B CA 1
ATOM 2135 C C . VAL B 1 104 ? 19.047 0.272 2.414 1 94.56 104 VAL B C 1
ATOM 2137 O O . VAL B 1 104 ? 19.234 1.437 2.775 1 94.56 104 VAL B O 1
ATOM 2140 N N . PRO B 1 105 ? 19.906 -0.329 1.613 1 95.38 105 PRO B N 1
ATOM 2141 C CA . PRO B 1 105 ? 21.078 0.421 1.188 1 95.38 105 PRO B CA 1
ATOM 2142 C C . PRO B 1 105 ? 20.734 1.614 0.3 1 95.38 105 PRO B C 1
ATOM 2144 O O . PRO B 1 105 ? 21.438 2.631 0.327 1 95.38 105 PRO B O 1
ATOM 2147 N N . PHE B 1 106 ? 19.719 1.583 -0.495 1 97 106 PHE B N 1
ATOM 2148 C CA . PHE B 1 106 ? 19.266 2.746 -1.25 1 97 106 PHE B CA 1
ATOM 2149 C C . PHE B 1 106 ? 18.953 3.91 -0.317 1 97 106 PHE B C 1
ATOM 2151 O O . PHE B 1 106 ? 19.328 5.051 -0.597 1 97 106 PHE B O 1
ATOM 2158 N N . THR B 1 107 ? 18.25 3.619 0.739 1 95.31 107 THR B N 1
ATOM 2159 C CA . THR B 1 107 ? 17.891 4.652 1.704 1 95.31 107 THR B CA 1
ATOM 2160 C C . THR B 1 107 ? 19.141 5.234 2.363 1 95.31 107 THR B C 1
ATOM 2162 O O . THR B 1 107 ? 19.266 6.453 2.488 1 95.31 107 THR B O 1
ATOM 2165 N N . LEU B 1 108 ? 20.078 4.461 2.725 1 94.75 108 LEU B N 1
ATOM 2166 C CA . LEU B 1 108 ? 21.281 4.883 3.445 1 94.75 108 LEU B CA 1
ATOM 2167 C C . LEU B 1 108 ? 22.219 5.648 2.525 1 94.75 108 LEU B C 1
ATOM 2169 O O . LEU B 1 108 ? 22.984 6.512 2.982 1 94.75 108 LEU B O 1
ATOM 2173 N N . LEU B 1 109 ? 22.125 5.383 1.244 1 95.06 109 LEU B N 1
ATOM 2174 C CA . LEU B 1 109 ? 23.109 5.98 0.336 1 95.06 109 LEU B CA 1
ATOM 2175 C C . LEU B 1 109 ? 22.469 7.113 -0.469 1 95.06 109 LEU B C 1
ATOM 2177 O O . LEU B 1 109 ? 23.078 8.172 -0.648 1 95.06 109 LEU B O 1
ATOM 2181 N N . ALA B 1 110 ? 21.297 6.934 -0.949 1 96.62 110 ALA B N 1
ATOM 2182 C CA . ALA B 1 110 ? 20.688 7.91 -1.849 1 96.62 110 ALA B CA 1
ATOM 2183 C C . ALA B 1 110 ? 19.797 8.875 -1.084 1 96.62 110 ALA B C 1
ATOM 2185 O O . ALA B 1 110 ? 19.703 10.055 -1.426 1 96.62 110 ALA B O 1
ATOM 2186 N N . MET B 1 111 ? 19.188 8.398 -0.016 1 97.62 111 MET B N 1
ATOM 2187 C CA . MET B 1 111 ? 18.172 9.227 0.63 1 97.62 111 MET B CA 1
ATOM 2188 C C . MET B 1 111 ? 18.703 9.844 1.915 1 97.62 111 MET B C 1
ATOM 2190 O O . MET B 1 111 ? 18.125 10.789 2.443 1 97.62 111 MET B O 1
ATOM 2194 N N . ALA B 1 112 ? 19.797 9.383 2.42 1 96.62 112 ALA B N 1
ATOM 2195 C CA . ALA B 1 112 ? 20.328 9.805 3.713 1 96.62 112 ALA B CA 1
ATOM 2196 C C . ALA B 1 112 ? 20.578 11.312 3.74 1 96.62 112 ALA B C 1
ATOM 2198 O O . ALA B 1 112 ? 20.219 11.984 4.707 1 96.62 112 ALA B O 1
ATOM 2199 N N . PRO B 1 113 ? 21.141 11.938 2.725 1 96.94 113 PRO B N 1
ATOM 2200 C CA . PRO B 1 113 ? 21.359 13.383 2.779 1 96.94 113 PRO B CA 1
ATOM 2201 C C . PRO B 1 113 ? 20.062 14.172 2.912 1 96.94 113 PRO B C 1
ATOM 2203 O O . PRO B 1 113 ? 20 15.141 3.678 1 96.94 113 PRO B O 1
ATOM 2206 N N . THR B 1 114 ? 19.078 13.773 2.154 1 97.94 114 THR B N 1
ATOM 2207 C CA . THR B 1 114 ? 17.781 14.43 2.236 1 97.94 114 THR B CA 1
ATOM 2208 C C . THR B 1 114 ? 17.141 14.203 3.604 1 97.94 114 THR B C 1
ATOM 2210 O O . THR B 1 114 ? 16.594 15.125 4.203 1 97.94 114 THR B O 1
ATOM 2213 N N . ASN B 1 115 ? 17.219 12.992 4.082 1 97.88 115 ASN B N 1
ATOM 2214 C CA . ASN B 1 115 ? 16.703 12.672 5.414 1 97.88 115 ASN B CA 1
ATOM 2215 C C . ASN B 1 115 ? 17.391 13.516 6.488 1 97.88 115 ASN B C 1
ATOM 2217 O O . ASN B 1 115 ? 16.719 14.047 7.379 1 97.88 115 ASN B O 1
ATOM 2221 N N . ASP B 1 116 ? 18.641 13.641 6.434 1 97.25 116 ASP B N 1
ATOM 2222 C CA . ASP B 1 116 ? 19.406 14.391 7.418 1 97.25 116 ASP B CA 1
ATOM 2223 C C . ASP B 1 116 ? 19.031 15.875 7.398 1 97.25 116 ASP B C 1
ATOM 2225 O O . ASP B 1 116 ? 18.922 16.5 8.445 1 97.25 116 ASP B O 1
ATOM 2229 N N . LYS B 1 117 ? 18.891 16.406 6.215 1 97.19 117 LYS B N 1
ATOM 2230 C CA . LYS B 1 117 ? 18.484 17.812 6.094 1 97.19 117 LYS B CA 1
ATOM 2231 C C .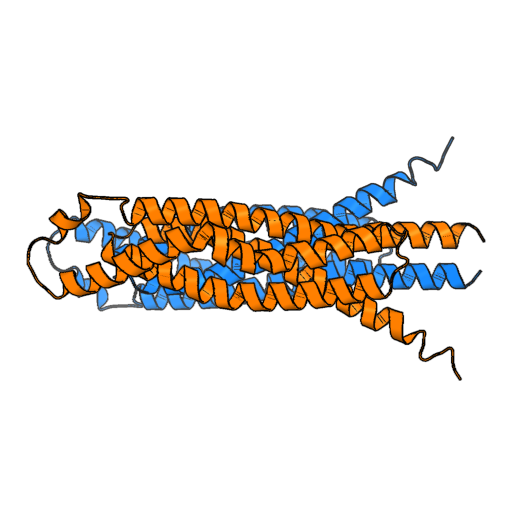 LYS B 1 117 ? 17.094 18.031 6.688 1 97.19 117 LYS B C 1
ATOM 2233 O O . LYS B 1 117 ? 16.875 19.016 7.387 1 97.19 117 LYS B O 1
ATOM 2238 N N . LEU B 1 118 ? 16.203 17.141 6.43 1 97.88 118 LEU B N 1
ATOM 2239 C CA . LEU B 1 118 ? 14.859 17.266 6.957 1 97.88 118 LEU B CA 1
ATOM 2240 C C . LEU B 1 118 ? 14.852 17.141 8.477 1 97.88 118 LEU B C 1
ATOM 2242 O O . LEU B 1 118 ? 14.164 17.891 9.164 1 97.88 118 LEU B O 1
ATOM 2246 N N . LEU B 1 119 ? 15.633 16.219 9.008 1 97.31 119 LEU B N 1
ATOM 2247 C CA . LEU B 1 119 ? 15.734 16.047 10.453 1 97.31 119 LEU B CA 1
ATOM 2248 C C . LEU B 1 119 ? 16.344 17.297 11.102 1 97.31 119 LEU B C 1
ATOM 2250 O O . LEU B 1 119 ? 15.898 17.719 12.172 1 97.31 119 LEU B O 1
ATOM 2254 N N . GLY B 1 120 ? 17.312 17.844 10.43 1 95.94 120 GLY B N 1
ATOM 2255 C CA . GLY B 1 120 ? 17.891 19.094 10.906 1 95.94 120 GLY B CA 1
ATOM 2256 C C . GLY B 1 120 ? 16.891 20.219 10.953 1 95.94 120 GLY B C 1
ATOM 2257 O O . GLY B 1 120 ? 16.828 20.969 11.93 1 95.94 120 GLY B O 1
ATOM 2258 N N . LYS B 1 121 ? 16.125 20.312 9.906 1 95.31 121 LYS B N 1
ATOM 2259 C CA . LYS B 1 121 ? 15.102 21.359 9.844 1 95.31 121 LYS B CA 1
ATOM 2260 C C . LYS B 1 121 ? 14.023 21.141 10.898 1 95.31 121 LYS B C 1
ATOM 2262 O O . LYS B 1 121 ? 13.492 22.094 11.469 1 95.31 121 LYS B O 1
ATOM 2267 N N . LYS B 1 122 ? 13.695 19.953 11.07 1 95.81 122 LYS B N 1
ATOM 2268 C CA . LYS B 1 122 ? 12.719 19.625 12.109 1 95.81 122 LYS B CA 1
ATOM 2269 C C . LYS B 1 122 ? 13.188 20.125 13.469 1 95.81 122 LYS B C 1
ATOM 2271 O O . LYS B 1 122 ? 12.422 20.734 14.211 1 95.81 122 LYS B O 1
ATOM 2276 N N . ASP B 1 123 ? 14.383 19.875 13.82 1 93.81 123 ASP B N 1
ATOM 2277 C CA . ASP B 1 123 ? 14.961 20.266 15.102 1 93.81 123 ASP B CA 1
ATOM 2278 C C . ASP B 1 123 ? 15.047 21.797 15.219 1 93.81 123 ASP B C 1
ATOM 2280 O O . ASP B 1 123 ? 14.75 22.359 16.281 1 93.81 123 ASP B O 1
ATOM 2284 N N . GLU B 1 124 ? 15.414 22.422 14.141 1 90.75 124 GLU B N 1
ATOM 2285 C CA . GLU B 1 124 ? 15.539 23.875 14.117 1 90.75 124 GLU B CA 1
ATOM 2286 C C . GLU B 1 124 ? 14.18 24.547 14.312 1 90.75 124 GLU B C 1
ATOM 2288 O O . GLU B 1 124 ? 14.07 25.516 15.07 1 90.75 124 GLU B O 1
ATOM 2293 N N . LEU B 1 125 ? 13.203 24.047 13.695 1 90.44 125 LEU B N 1
ATOM 2294 C CA . LEU B 1 125 ? 11.891 24.688 13.703 1 90.44 125 LEU B CA 1
ATOM 2295 C C . LEU B 1 125 ? 11.148 24.375 15 1 90.44 125 LEU B C 1
ATOM 2297 O O . LEU B 1 125 ? 10.289 25.141 15.43 1 90.44 125 LEU B O 1
ATOM 2301 N N . ALA B 1 126 ? 11.406 23.312 15.562 1 85.62 126 ALA B N 1
ATOM 2302 C CA . ALA B 1 126 ? 10.844 23 16.875 1 85.62 126 ALA B CA 1
ATOM 2303 C C . ALA B 1 126 ? 11.359 23.953 17.938 1 85.62 126 ALA B C 1
ATOM 2305 O O . ALA B 1 126 ? 10.609 24.359 18.844 1 85.62 126 ALA B O 1
ATOM 2306 N N . THR B 1 127 ? 12.57 24.344 17.797 1 78.12 127 THR B N 1
ATOM 2307 C CA . THR B 1 127 ? 13.211 25.25 18.75 1 78.12 127 THR B CA 1
ATOM 2308 C C . THR B 1 127 ? 12.758 26.688 18.5 1 78.12 127 THR B C 1
ATOM 2310 O O . THR B 1 127 ? 12.531 27.453 19.453 1 78.12 127 THR B O 1
ATOM 2313 N N . ALA B 1 128 ? 12.586 27.109 17.281 1 73 128 ALA B N 1
ATOM 2314 C CA . ALA B 1 128 ? 12.164 28.469 16.938 1 73 128 ALA B CA 1
ATOM 2315 C C . ALA B 1 128 ? 10.734 28.734 17.422 1 73 128 ALA B C 1
ATOM 2317 O O . ALA B 1 128 ? 10.422 29.844 17.844 1 73 128 ALA B O 1
ATOM 2318 N N . SER B 1 129 ? 9.797 27.906 17.078 1 61.94 129 SER B N 1
ATOM 2319 C CA . SER B 1 129 ? 8.43 28.078 17.562 1 61.94 129 SER B CA 1
ATOM 2320 C C . SER B 1 129 ? 8.406 28.297 19.078 1 61.94 129 SER B C 1
ATOM 2322 O O . SER B 1 129 ? 7.555 29.031 19.594 1 61.94 129 SER B O 1
ATOM 2324 N N . LEU B 1 130 ? 9.375 27.719 19.766 1 54.75 130 LEU B N 1
ATOM 2325 C CA . LEU B 1 130 ? 9.508 27.938 21.203 1 54.75 130 LEU B CA 1
ATOM 2326 C C . LEU B 1 130 ? 10.133 29.297 21.5 1 54.75 130 LEU B C 1
ATOM 2328 O O . LEU B 1 130 ? 9.859 29.906 22.531 1 54.75 130 LEU B O 1
ATOM 2332 N N . SER B 1 131 ? 11.008 29.75 20.547 1 55.06 131 SER B N 1
ATOM 2333 C CA . SER B 1 131 ? 11.617 31.062 20.703 1 55.06 131 SER B CA 1
ATOM 2334 C C . SER B 1 131 ? 10.914 32.094 19.828 1 55.06 131 SER B C 1
ATOM 2336 O O . SER B 1 131 ? 10.414 31.766 18.75 1 55.06 131 SER B O 1
ATOM 2338 N N . ASN B 1 132 ? 9.906 33.094 20.125 1 48.16 132 ASN B N 1
ATOM 2339 C CA . ASN B 1 132 ? 9.062 34.094 19.5 1 48.16 132 ASN B CA 1
ATOM 2340 C C . ASN B 1 132 ? 9.594 34.5 18.141 1 48.16 132 ASN B C 1
ATOM 2342 O O . ASN B 1 132 ? 9.016 35.375 17.469 1 48.16 132 ASN B O 1
ATOM 2346 N N . LYS B 1 133 ? 10.859 35.031 17.922 1 46.59 133 LYS B N 1
ATOM 2347 C CA . LYS B 1 133 ? 11.312 36.094 17.016 1 46.59 133 LYS B CA 1
ATOM 2348 C C . LYS B 1 133 ? 11.25 35.625 15.555 1 46.59 133 LYS B C 1
ATOM 2350 O O . LYS B 1 133 ? 10.484 36.188 14.766 1 46.59 133 LYS B O 1
ATOM 2355 N N . ASN B 1 134 ? 12.43 35.469 14.633 1 44.59 134 ASN B N 1
ATOM 2356 C CA . ASN B 1 134 ? 12.773 35.594 13.219 1 44.59 134 ASN B CA 1
ATOM 2357 C C . ASN B 1 134 ? 12.609 34.281 12.461 1 44.59 134 ASN B C 1
ATOM 2359 O O . ASN B 1 134 ? 13.578 33.75 11.938 1 44.59 134 ASN B O 1
ATOM 2363 N N . VAL B 1 135 ? 11.672 33.5 12.672 1 46.81 135 VAL B N 1
ATOM 2364 C CA . VAL B 1 135 ? 11.469 32.156 12.133 1 46.81 135 VAL B CA 1
ATOM 2365 C C . VAL B 1 135 ? 11.469 32.219 10.609 1 46.81 135 VAL B C 1
ATOM 2367 O O . VAL B 1 135 ? 11.859 31.25 9.945 1 46.81 135 VAL B O 1
ATOM 2370 N N . GLU B 1 136 ? 10.781 33.219 10.117 1 45.75 136 GLU B N 1
ATOM 2371 C CA . GLU B 1 136 ? 10.703 33.406 8.672 1 45.75 136 GLU B CA 1
ATOM 2372 C C . GLU B 1 136 ? 12.094 33.531 8.055 1 45.75 136 GLU B C 1
ATOM 2374 O O . GLU B 1 136 ? 12.273 33.281 6.855 1 45.75 136 GLU B O 1
ATOM 2379 N N . ALA B 1 137 ? 12.93 34.281 8.742 1 44.16 137 ALA B N 1
ATOM 2380 C CA . ALA B 1 137 ? 14.242 34.625 8.203 1 44.16 137 ALA B CA 1
ATOM 2381 C C . ALA B 1 137 ? 15.086 33.406 7.941 1 44.16 137 ALA B C 1
ATOM 2383 O O . ALA B 1 137 ? 16.016 33.406 7.129 1 44.16 137 ALA B O 1
ATOM 2384 N N . PHE B 1 138 ? 14.906 32.312 8.633 1 47 138 PHE B N 1
ATOM 2385 C CA . PHE B 1 138 ? 15.805 31.188 8.469 1 47 138 PHE B CA 1
ATOM 2386 C C . PHE B 1 138 ? 15.453 30.391 7.223 1 47 138 PHE B C 1
ATOM 2388 O O . PHE B 1 138 ? 16.172 29.469 6.848 1 47 138 PHE B O 1
ATOM 2395 N N . ALA B 1 139 ? 14.203 30.609 6.762 1 49.25 139 ALA B N 1
ATOM 2396 C CA . ALA B 1 139 ? 13.758 29.953 5.535 1 49.25 139 ALA B CA 1
ATOM 2397 C C . ALA B 1 139 ? 14.648 30.328 4.355 1 49.25 139 ALA B C 1
ATOM 2399 O O . ALA B 1 139 ? 14.469 29.828 3.244 1 49.25 139 ALA B O 1
ATOM 2400 N N . ALA B 1 140 ? 15.273 31.484 4.504 1 47.03 140 ALA B N 1
ATOM 2401 C CA . ALA B 1 140 ? 15.883 32.062 3.312 1 47.03 140 ALA B CA 1
ATOM 2402 C C . ALA B 1 140 ? 16.969 31.141 2.746 1 47.03 140 ALA B C 1
ATOM 2404 O O . ALA B 1 140 ? 17.094 31 1.528 1 47.03 140 ALA B O 1
ATOM 2405 N N . GLU B 1 141 ? 18.219 30.75 3.455 1 53.56 141 GLU B N 1
ATOM 2406 C CA . GLU B 1 141 ? 19.406 30.172 2.85 1 53.56 141 GLU B CA 1
ATOM 2407 C C . GLU B 1 141 ? 19.328 28.656 2.822 1 53.56 141 GLU B C 1
ATOM 2409 O O . GLU B 1 141 ? 19.203 28.016 3.867 1 53.56 141 GLU B O 1
ATOM 2414 N N . GLY B 1 142 ? 18.797 27.938 1.673 1 69.5 142 GLY B N 1
ATOM 2415 C CA . GLY B 1 142 ? 18.828 26.516 1.361 1 69.5 142 GLY B CA 1
ATOM 2416 C C . GLY B 1 142 ? 17.484 25.953 0.939 1 69.5 142 GLY B C 1
ATOM 2417 O O . GLY B 1 142 ? 16.547 26.719 0.67 1 69.5 142 GLY B O 1
ATOM 2418 N N . GLU B 1 143 ? 17.453 24.734 0.75 1 87.19 143 GLU B N 1
ATOM 2419 C CA . GLU B 1 143 ? 16.234 24.062 0.334 1 87.19 143 GLU B CA 1
ATOM 2420 C C . GLU B 1 143 ? 15.164 24.141 1.423 1 87.19 143 GLU B C 1
ATOM 2422 O O . GLU B 1 143 ? 15.453 23.922 2.602 1 87.19 143 GLU B O 1
ATOM 2427 N N . THR B 1 144 ? 14.047 24.609 1.097 1 93.25 144 THR B N 1
ATOM 2428 C CA . THR B 1 144 ? 12.938 24.688 2.043 1 93.25 144 THR B CA 1
ATOM 2429 C C . THR B 1 144 ? 12.469 23.281 2.438 1 93.25 144 THR B C 1
ATOM 2431 O O . THR B 1 144 ? 12.828 22.297 1.789 1 93.25 144 THR B O 1
ATOM 2434 N N . VAL B 1 145 ? 11.75 23.219 3.518 1 96.62 145 VAL B N 1
ATOM 2435 C CA . VAL B 1 145 ? 11.156 21.969 3.973 1 96.62 145 VAL B CA 1
ATOM 2436 C C . VAL B 1 145 ? 10.328 21.359 2.85 1 96.62 145 VAL B C 1
ATOM 2438 O O . VAL B 1 145 ? 10.461 20.156 2.559 1 96.62 145 VAL B O 1
ATOM 2441 N N . HIS B 1 146 ? 9.508 22.156 2.209 1 97.5 146 HIS B N 1
ATOM 2442 C CA . HIS B 1 146 ? 8.641 21.656 1.154 1 97.5 146 HIS B CA 1
ATOM 2443 C C . HIS B 1 146 ? 9.445 21.141 -0.031 1 97.5 146 HIS B C 1
ATOM 2445 O O . HIS B 1 146 ? 9.078 20.125 -0.646 1 97.5 146 HIS B O 1
ATOM 2451 N N . GLU B 1 147 ? 10.5 21.797 -0.345 1 97.31 147 GLU B N 1
ATOM 2452 C CA . GLU B 1 147 ? 11.367 21.328 -1.42 1 97.31 147 GLU B CA 1
ATOM 2453 C C . GLU B 1 147 ? 12.031 20 -1.056 1 97.31 147 GLU B C 1
ATOM 2455 O O . GLU B 1 147 ? 12.141 19.109 -1.896 1 97.31 147 GLU B O 1
ATOM 2460 N N . LEU B 1 148 ? 12.516 19.906 0.123 1 97.62 148 LEU B N 1
ATOM 2461 C CA . LEU B 1 148 ? 13.156 18.688 0.584 1 97.62 148 LEU B CA 1
ATOM 2462 C C . LEU B 1 148 ? 12.148 17.531 0.632 1 97.62 148 LEU B C 1
ATOM 2464 O O . LEU B 1 148 ? 12.492 16.391 0.324 1 97.62 148 LEU B O 1
ATOM 2468 N N . MET B 1 149 ? 10.961 17.828 1.061 1 98.31 149 MET B N 1
ATOM 2469 C CA . MET B 1 149 ? 9.914 16.797 1.089 1 98.31 149 MET B CA 1
ATOM 2470 C C . MET B 1 149 ? 9.586 16.328 -0.321 1 98.31 149 MET B C 1
ATOM 2472 O O . MET B 1 149 ? 9.344 15.133 -0.537 1 98.31 149 MET B O 1
ATOM 2476 N N . ASP B 1 150 ? 9.508 17.219 -1.215 1 97.75 150 ASP B N 1
ATOM 2477 C CA . ASP B 1 150 ? 9.281 16.844 -2.607 1 97.75 150 ASP B CA 1
ATOM 2478 C C . ASP B 1 150 ? 10.406 15.961 -3.131 1 97.75 150 ASP B C 1
ATOM 2480 O O . ASP B 1 150 ? 10.156 14.977 -3.834 1 97.75 150 ASP B O 1
ATOM 2484 N N . LYS B 1 151 ? 11.586 16.344 -2.869 1 97.94 151 LYS B N 1
ATOM 2485 C CA . LYS B 1 151 ? 12.742 15.523 -3.23 1 97.94 151 LYS B CA 1
ATOM 2486 C C . LYS B 1 151 ? 12.656 14.141 -2.596 1 97.94 151 LYS B C 1
ATOM 2488 O O . LYS B 1 151 ? 12.953 13.133 -3.244 1 97.94 151 LYS B O 1
ATOM 2493 N N . TRP B 1 152 ? 12.359 14.102 -1.367 1 98.44 152 TRP B N 1
ATOM 2494 C CA . TRP B 1 152 ? 12.195 12.844 -0.65 1 98.44 152 TRP B CA 1
ATOM 2495 C C . TRP B 1 152 ? 11.164 11.953 -1.343 1 98.44 152 TRP B C 1
ATOM 2497 O O . TRP B 1 152 ? 11.398 10.758 -1.526 1 98.44 152 TRP B O 1
ATOM 2507 N N . ALA B 1 153 ? 10.031 12.547 -1.673 1 98.5 153 ALA B N 1
ATOM 2508 C CA . ALA B 1 153 ? 8.984 11.789 -2.344 1 98.5 153 ALA B CA 1
ATOM 2509 C C . ALA B 1 153 ? 9.484 11.203 -3.66 1 98.5 153 ALA B C 1
ATOM 2511 O O . ALA B 1 153 ? 9.148 10.062 -4.008 1 98.5 153 ALA B O 1
ATOM 2512 N N . SER B 1 154 ? 10.273 11.969 -4.402 1 98.25 154 SER B N 1
ATOM 2513 C CA . SER B 1 154 ? 10.828 11.508 -5.668 1 98.25 154 SER B CA 1
ATOM 2514 C C . SER B 1 154 ? 11.82 10.367 -5.449 1 98.25 154 SER B C 1
ATOM 2516 O O . SER B 1 154 ? 11.812 9.383 -6.188 1 98.25 154 SER B O 1
ATOM 2518 N N . LEU B 1 155 ? 12.695 10.484 -4.516 1 98.12 155 LEU B N 1
ATOM 2519 C CA . LEU B 1 155 ? 13.641 9.43 -4.18 1 98.12 155 LEU B CA 1
ATOM 2520 C C . LEU B 1 155 ? 12.906 8.172 -3.715 1 98.12 155 LEU B C 1
ATOM 2522 O O . LEU B 1 155 ? 13.297 7.059 -4.059 1 98.12 155 LEU B O 1
ATOM 2526 N N . ASN B 1 156 ? 11.891 8.398 -2.912 1 98.38 156 ASN B N 1
ATOM 2527 C CA . ASN B 1 156 ? 11.07 7.273 -2.484 1 98.38 156 ASN B CA 1
ATOM 2528 C C . ASN B 1 156 ? 10.43 6.562 -3.674 1 98.38 156 ASN B C 1
ATOM 2530 O O . ASN B 1 156 ? 10.32 5.336 -3.684 1 98.38 156 ASN B O 1
ATOM 2534 N N . MET B 1 157 ? 10.023 7.281 -4.676 1 97.75 157 MET B N 1
ATOM 2535 C CA . MET B 1 157 ? 9.453 6.664 -5.871 1 97.75 157 MET B CA 1
ATOM 2536 C C . MET B 1 157 ? 10.508 5.848 -6.617 1 97.75 157 MET B C 1
ATOM 2538 O O . MET B 1 157 ? 10.195 4.809 -7.195 1 97.75 157 MET B O 1
ATOM 2542 N N . ALA B 1 158 ? 11.68 6.352 -6.648 1 97.44 158 ALA B N 1
ATOM 2543 C CA . ALA B 1 158 ? 12.766 5.57 -7.234 1 97.44 158 ALA B CA 1
ATOM 2544 C C . ALA B 1 158 ? 12.984 4.266 -6.473 1 97.44 158 ALA B C 1
ATOM 2546 O O . ALA B 1 158 ? 13.164 3.207 -7.082 1 97.44 158 ALA B O 1
ATOM 2547 N N . ARG B 1 159 ? 12.953 4.398 -5.203 1 96.5 159 ARG B N 1
ATOM 2548 C CA . ARG B 1 159 ? 13.039 3.203 -4.371 1 96.5 159 ARG B CA 1
ATOM 2549 C C . ARG B 1 159 ? 11.867 2.264 -4.633 1 96.5 159 ARG B C 1
ATOM 2551 O O . ARG B 1 159 ? 12.047 1.046 -4.703 1 96.5 159 ARG B O 1
ATOM 2558 N N . ALA B 1 160 ? 10.711 2.803 -4.754 1 97.38 160 ALA B N 1
ATOM 2559 C CA . ALA B 1 160 ? 9.523 2.01 -5.059 1 97.38 160 ALA B CA 1
ATOM 2560 C C . ALA B 1 160 ? 9.672 1.278 -6.387 1 97.38 160 ALA B C 1
ATOM 2562 O O . ALA B 1 160 ? 9.133 0.185 -6.566 1 97.38 160 ALA B O 1
ATOM 2563 N N . MET B 1 161 ? 10.43 1.814 -7.316 1 97.38 161 MET B N 1
ATOM 2564 C CA . MET B 1 161 ? 10.672 1.152 -8.594 1 97.38 161 MET B CA 1
ATOM 2565 C C . MET B 1 161 ? 11.516 -0.105 -8.406 1 97.38 161 MET B C 1
ATOM 2567 O O . MET B 1 161 ? 11.305 -1.106 -9.094 1 97.38 161 MET B O 1
ATOM 2571 N N . LEU B 1 162 ? 12.492 -0.044 -7.52 1 97.19 162 LEU B N 1
ATOM 2572 C CA . LEU B 1 162 ? 13.266 -1.24 -7.195 1 97.19 162 LEU B CA 1
ATOM 2573 C C . LEU B 1 162 ? 12.359 -2.336 -6.641 1 97.19 162 LEU B C 1
ATOM 2575 O O . LEU B 1 162 ? 12.461 -3.494 -7.047 1 97.19 162 LEU B O 1
ATOM 2579 N N . VAL B 1 163 ? 11.492 -1.914 -5.727 1 98.31 163 VAL B N 1
ATOM 2580 C CA . VAL B 1 163 ? 10.531 -2.846 -5.137 1 98.31 163 VAL B CA 1
ATOM 2581 C C . VAL B 1 163 ? 9.602 -3.385 -6.223 1 98.31 163 VAL B C 1
ATOM 2583 O O . VAL B 1 163 ? 9.266 -4.57 -6.227 1 98.31 163 VAL B O 1
ATOM 2586 N N . ALA B 1 164 ? 9.219 -2.508 -7.18 1 98.62 164 ALA B N 1
ATOM 2587 C CA . ALA B 1 164 ? 8.312 -2.898 -8.258 1 98.62 164 ALA B CA 1
ATOM 2588 C C . ALA B 1 164 ? 8.922 -4.004 -9.109 1 98.62 164 ALA B C 1
ATOM 2590 O O . ALA B 1 164 ? 8.258 -4.996 -9.43 1 98.62 164 ALA B O 1
ATOM 2591 N N . VAL B 1 165 ? 10.164 -3.844 -9.469 1 98.5 165 VAL B N 1
ATOM 2592 C CA . VAL B 1 165 ? 10.828 -4.867 -10.273 1 98.5 165 VAL B CA 1
ATOM 2593 C C . VAL B 1 165 ? 10.898 -6.176 -9.492 1 98.5 165 VAL B C 1
ATOM 2595 O O . VAL B 1 165 ? 10.617 -7.246 -10.031 1 98.5 1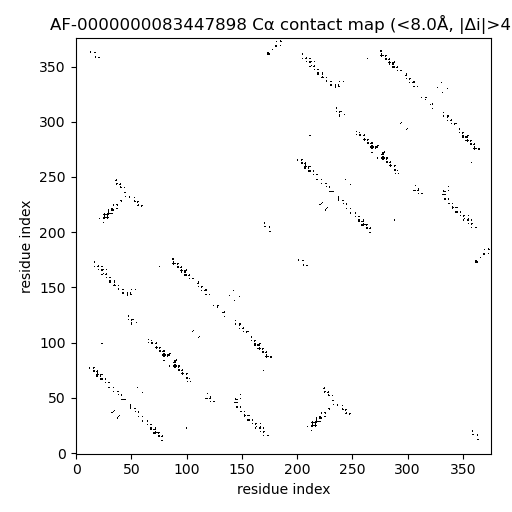65 VAL B O 1
ATOM 2598 N N . GLY B 1 166 ? 11.305 -6.086 -8.234 1 98.69 166 GLY B N 1
ATOM 2599 C CA . GLY B 1 166 ? 11.336 -7.281 -7.398 1 98.69 166 GLY B CA 1
ATOM 2600 C C . GLY B 1 166 ? 9.977 -7.953 -7.27 1 98.69 166 GLY B C 1
ATOM 2601 O O . GLY B 1 166 ? 9.875 -9.172 -7.383 1 98.69 166 GLY B O 1
ATOM 2602 N N . ALA B 1 167 ? 8.961 -7.199 -7 1 98.62 167 ALA B N 1
ATOM 2603 C CA . ALA B 1 167 ? 7.605 -7.719 -6.844 1 98.62 167 ALA B CA 1
ATOM 2604 C C . ALA B 1 167 ? 7.121 -8.391 -8.133 1 98.62 167 ALA B C 1
ATOM 2606 O O . ALA B 1 167 ? 6.512 -9.461 -8.086 1 98.62 167 ALA B O 1
ATOM 2607 N N . VAL B 1 168 ? 7.379 -7.766 -9.242 1 97.88 168 VAL B N 1
ATOM 2608 C CA . VAL B 1 168 ? 7.008 -8.344 -10.531 1 97.88 168 VAL B CA 1
ATOM 2609 C C . VAL B 1 168 ? 7.715 -9.68 -10.727 1 97.88 168 VAL B C 1
ATOM 2611 O O . VAL B 1 168 ? 7.125 -10.633 -11.25 1 97.88 168 VAL B O 1
ATOM 2614 N N . CYS B 1 169 ? 8.945 -9.766 -10.336 1 98.12 169 CYS B N 1
ATOM 2615 C CA . CYS B 1 169 ? 9.688 -11.016 -10.445 1 98.12 169 CYS B CA 1
ATOM 2616 C C . CYS B 1 169 ? 9.031 -12.109 -9.602 1 98.12 169 CYS B C 1
ATOM 2618 O O . CYS B 1 169 ? 8.961 -13.266 -10.031 1 98.12 169 CYS B O 1
ATOM 2620 N N . THR B 1 170 ? 8.586 -11.766 -8.391 1 97.94 170 THR B N 1
ATOM 2621 C CA . THR B 1 170 ? 7.941 -12.758 -7.539 1 97.94 170 THR B CA 1
ATOM 2622 C C . THR B 1 170 ? 6.66 -13.273 -8.188 1 97.94 170 THR B C 1
ATOM 2624 O O . THR B 1 170 ? 6.43 -14.484 -8.242 1 97.94 170 THR B O 1
ATOM 2627 N N . VAL B 1 171 ? 5.859 -12.406 -8.727 1 96.81 171 VAL B N 1
ATOM 2628 C CA . VAL B 1 171 ? 4.594 -12.781 -9.359 1 96.81 171 VAL B CA 1
ATOM 2629 C C . VAL B 1 171 ? 4.863 -13.578 -10.625 1 96.81 171 VAL B C 1
ATOM 2631 O O . VAL B 1 171 ? 4.242 -14.617 -10.859 1 96.81 171 VAL B O 1
ATOM 2634 N N . ALA B 1 172 ? 5.812 -13.117 -11.445 1 95.56 172 ALA B N 1
ATOM 2635 C CA . ALA B 1 172 ? 6.168 -13.805 -12.688 1 95.56 172 ALA B CA 1
ATOM 2636 C C . ALA B 1 172 ? 6.688 -15.211 -12.406 1 95.56 172 ALA B C 1
ATOM 2638 O O . ALA B 1 172 ? 6.402 -16.141 -13.156 1 95.56 172 ALA B O 1
ATOM 2639 N N . SER B 1 173 ? 7.445 -15.336 -11.398 1 94.06 173 SER B N 1
ATOM 2640 C CA . SER B 1 173 ? 7.98 -16.656 -11.07 1 94.06 173 SER B CA 1
ATOM 2641 C C . SER B 1 173 ? 6.863 -17.641 -10.758 1 94.06 173 SER B C 1
ATOM 2643 O O . SER B 1 173 ? 6.965 -18.828 -11.086 1 94.06 173 SER B O 1
ATOM 2645 N N . ALA B 1 174 ? 5.859 -17.172 -10.094 1 89.88 174 ALA B N 1
ATOM 2646 C CA . ALA B 1 174 ? 4.727 -18.031 -9.727 1 89.88 174 ALA B CA 1
ATOM 2647 C C . ALA B 1 174 ? 3.916 -18.422 -10.961 1 89.88 174 ALA B C 1
ATOM 2649 O O . ALA B 1 174 ? 3.412 -19.547 -11.047 1 89.88 174 ALA B O 1
ATOM 2650 N N . VAL B 1 175 ? 3.846 -17.531 -11.914 1 85.56 175 VAL B N 1
ATOM 2651 C CA . VAL B 1 175 ? 3.021 -17.75 -13.102 1 85.56 175 VAL B CA 1
ATOM 2652 C C . VAL B 1 175 ? 3.787 -18.609 -14.109 1 85.56 175 VAL B C 1
ATOM 2654 O O . VAL B 1 175 ? 3.207 -19.469 -14.766 1 85.56 175 VAL B O 1
ATOM 2657 N N . VAL B 1 176 ? 5.047 -18.391 -14.273 1 80.06 176 VAL B N 1
ATOM 2658 C CA . VAL B 1 176 ? 5.879 -19.094 -15.242 1 80.06 176 VAL B CA 1
ATOM 2659 C C . VAL B 1 176 ? 6.164 -20.516 -14.734 1 80.06 176 VAL B C 1
ATOM 2661 O O . VAL B 1 176 ? 6.203 -21.453 -15.523 1 80.06 176 VAL B O 1
ATOM 2664 N N . GLY B 1 177 ? 6.434 -20.609 -13.484 1 72.06 177 GLY B N 1
ATOM 2665 C CA . GLY B 1 177 ? 6.66 -21.938 -12.93 1 72.06 177 GLY B CA 1
ATOM 2666 C C . GLY B 1 177 ? 5.516 -22.891 -13.203 1 72.06 177 GLY B C 1
ATOM 2667 O O . GLY B 1 177 ? 5.738 -24.094 -13.398 1 72.06 177 GLY B O 1
ATOM 2668 N N . ARG B 1 178 ? 4.477 -22.438 -13.336 1 63.97 178 ARG B N 1
ATOM 2669 C CA . ARG B 1 178 ? 3.309 -23.25 -13.648 1 63.97 178 ARG B CA 1
ATOM 2670 C C . ARG B 1 178 ? 3.375 -23.766 -15.086 1 63.97 178 ARG B C 1
ATOM 2672 O O . ARG B 1 178 ? 3.029 -24.922 -15.359 1 63.97 178 ARG B O 1
ATOM 2679 N N . ARG B 1 179 ? 3.883 -23 -15.891 1 63.88 179 ARG B N 1
ATOM 2680 C CA . ARG B 1 179 ? 3.934 -23.344 -17.297 1 63.88 179 ARG B CA 1
ATOM 2681 C C . ARG B 1 179 ? 4.961 -24.438 -17.562 1 63.88 179 ARG B C 1
ATOM 2683 O O . ARG B 1 179 ? 4.734 -25.328 -18.391 1 63.88 179 ARG B O 1
ATOM 2690 N N . GLU B 1 180 ? 5.922 -24.406 -16.844 1 62.12 180 GLU B N 1
ATOM 2691 C CA . GLU B 1 180 ? 6.977 -25.391 -17.031 1 62.12 180 GLU B CA 1
ATOM 2692 C C . GLU B 1 180 ? 6.555 -26.75 -16.484 1 62.12 180 GLU B C 1
ATOM 2694 O O . GLU B 1 180 ? 6.918 -27.797 -17.047 1 62.12 180 GLU B O 1
ATOM 2699 N N . LEU B 1 181 ? 5.773 -26.703 -15.492 1 58.16 181 LEU B N 1
ATOM 2700 C CA . LEU B 1 181 ? 5.281 -27.953 -14.93 1 58.16 181 LEU B CA 1
ATOM 2701 C C . LEU B 1 181 ? 4.273 -28.609 -15.867 1 58.16 181 LEU B C 1
ATOM 2703 O O . LEU B 1 181 ? 4.273 -29.844 -16.031 1 58.16 181 LEU B O 1
ATOM 2707 N N . VAL B 1 182 ? 3.486 -27.844 -16.5 1 52.94 182 VAL B N 1
ATOM 2708 C CA . VAL B 1 182 ? 2.48 -28.344 -17.422 1 52.94 182 VAL B CA 1
ATOM 2709 C C . VAL B 1 182 ? 3.164 -28.922 -18.656 1 52.94 182 VAL B C 1
ATOM 2711 O O . VAL B 1 182 ? 2.746 -29.969 -19.172 1 52.94 182 VAL B O 1
ATOM 2714 N N . LYS B 1 183 ? 4.219 -28.406 -19.109 1 55.25 183 LYS B N 1
ATOM 2715 C CA . LYS B 1 183 ? 4.961 -28.891 -20.281 1 55.25 183 LYS B CA 1
ATOM 2716 C C . LYS B 1 183 ? 5.594 -30.25 -19.984 1 55.25 183 LYS B C 1
ATOM 2718 O O . LYS B 1 183 ? 5.582 -31.141 -20.844 1 55.25 183 LYS B O 1
ATOM 2723 N N . PHE B 1 184 ? 6.055 -30.406 -18.891 1 50.03 184 PHE B N 1
ATOM 2724 C CA . PHE B 1 184 ? 6.695 -31.672 -18.531 1 50.03 184 PHE B CA 1
ATOM 2725 C C . PHE B 1 184 ? 5.656 -32.75 -18.281 1 50.03 184 PHE B C 1
ATOM 2727 O O . PHE B 1 184 ? 5.891 -33.938 -18.547 1 50.03 184 PHE B O 1
ATOM 2734 N N . GLY B 1 185 ? 4.605 -32.375 -17.688 1 46.78 185 GLY B N 1
ATOM 2735 C CA . GLY B 1 185 ? 3.561 -33.375 -17.5 1 46.78 185 GLY B CA 1
ATOM 2736 C C . GLY B 1 185 ? 2.887 -33.781 -18.781 1 46.78 185 GLY B C 1
ATOM 2737 O O . GLY B 1 185 ? 2.264 -34.844 -18.844 1 46.78 185 GLY B O 1
ATOM 2738 N N . GLY B 1 186 ? 2.795 -33.031 -19.875 1 43.69 186 GLY B N 1
ATOM 2739 C CA . GLY B 1 186 ? 2.225 -33.406 -21.172 1 43.69 186 GLY B CA 1
ATOM 2740 C C . GLY B 1 186 ? 3.113 -34.312 -21.969 1 43.69 186 GLY B C 1
ATOM 2741 O O . GLY B 1 186 ? 2.713 -34.812 -23.031 1 43.69 186 GLY B O 1
ATOM 2742 N N . ARG B 1 187 ? 4.363 -34.5 -21.75 1 40.09 187 ARG B N 1
ATOM 2743 C CA . ARG B 1 187 ? 5.254 -35.312 -22.547 1 40.09 187 ARG B CA 1
ATOM 2744 C C . ARG B 1 187 ? 5.207 -36.781 -22.094 1 40.09 187 ARG B C 1
ATOM 2746 O O . ARG B 1 187 ? 5.945 -37.625 -22.594 1 40.09 187 ARG B O 1
ATOM 2753 N N . TRP B 1 188 ? 4.551 -37.219 -21.125 1 32.22 188 TRP B N 1
ATOM 2754 C CA . TRP B 1 188 ? 4.422 -38.656 -21.016 1 32.22 188 TRP B CA 1
ATOM 2755 C C . TRP B 1 188 ? 3.172 -39.156 -21.734 1 32.22 188 TRP B C 1
ATOM 2757 O O . TRP B 1 188 ? 2.154 -38.438 -21.766 1 32.22 188 TRP B O 1
#